Protein AF-A0A8H5J0F3-F1 (afdb_monomer_lite)

Organism: NCBI:txid751941

Secondary structure (DSSP, 8-state):
---------------PPP-----SEEEETTEEEE-HHHHHHHHHHHHT--SS-HHHHHHHHHHHHHHHHHHT--HHHHHTSHHHHT-HHHHHHHHHHHHTTT---TT--HHHHHHHHHHTSPP-S-HHHHHH-HHHHHHHHHHHHHHHHS-S-HHHHHHHHHHHHHHHHTT-HHHHHHHHHHHHHHHHHHT---HHHHHHHHHHHHHHHH--

Sequence (212 aa):
MGSTTSFERLKDDDSEPPTSTKPLSQFSPCGWDLTKHGQSQLMKAMLAYDTDDSIATARLVDGVGAVFRDRGCTLLELLEDPVFETFFLVEHLRTTACLHRSQFDKFSWPILHLAVLLVATPSCDHRACSQTKRLYVAVKALSALMRLHLPNHAEIVQTQGLIALYECGHGMLEHAHVTLNSAFTMAARLDVDLSNILASLEWRLSLMLLDM

Structure (mmCIF, N/CA/C/O backbone):
data_AF-A0A8H5J0F3-F1
#
_entry.id   AF-A0A8H5J0F3-F1
#
loop_
_atom_site.group_PDB
_atom_site.id
_atom_site.type_symbol
_atom_site.label_atom_id
_atom_site.label_alt_id
_atom_site.label_comp_id
_atom_site.label_asym_id
_atom_site.label_entity_id
_atom_site.label_seq_id
_atom_site.pdbx_PDB_ins_code
_atom_site.Cartn_x
_atom_site.Cartn_y
_atom_site.Cartn_z
_atom_site.occupancy
_atom_site.B_iso_or_equiv
_atom_site.auth_seq_id
_atom_site.auth_comp_id
_atom_site.auth_asym_id
_atom_site.auth_atom_id
_atom_site.pdbx_PDB_model_num
ATOM 1 N N . MET A 1 1 ? 32.925 11.855 73.547 1.00 40.72 1 MET A N 1
ATOM 2 C CA . MET A 1 1 ? 31.734 10.980 73.613 1.00 40.72 1 MET A CA 1
ATOM 3 C C . MET A 1 1 ? 30.534 11.845 73.278 1.00 40.72 1 MET A C 1
ATOM 5 O O . MET A 1 1 ? 30.250 12.734 74.055 1.00 40.72 1 MET A O 1
ATOM 9 N N . GLY A 1 2 ? 29.828 11.784 72.163 1.00 41.91 2 GLY A N 1
ATOM 10 C CA . GLY A 1 2 ? 29.900 11.084 70.886 1.00 41.91 2 GLY A CA 1
ATOM 11 C C . GLY A 1 2 ? 28.668 11.629 70.152 1.00 41.91 2 GLY A C 1
ATOM 12 O O . GLY A 1 2 ? 27.556 11.426 70.629 1.00 41.91 2 GLY A O 1
ATOM 13 N N . SER A 1 3 ? 28.876 12.449 69.119 1.00 44.75 3 SER A N 1
ATOM 14 C CA . SER A 1 3 ? 27.815 13.189 68.423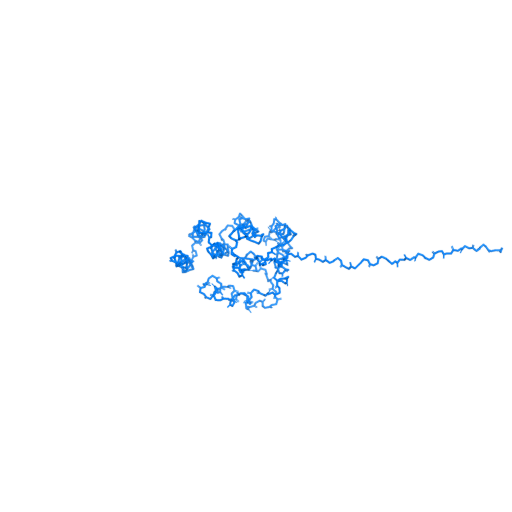 1.00 44.75 3 SER A CA 1
ATOM 15 C C . SER A 1 3 ? 26.852 12.247 67.703 1.00 44.75 3 SER A C 1
ATOM 17 O O . SER A 1 3 ? 27.277 11.370 66.957 1.00 44.75 3 SER A O 1
ATOM 19 N N . THR A 1 4 ? 25.555 12.454 67.916 1.00 41.56 4 THR A N 1
ATOM 20 C CA . THR A 1 4 ? 24.442 11.783 67.239 1.00 41.56 4 THR A CA 1
ATOM 21 C C . THR A 1 4 ? 24.134 12.539 65.946 1.00 41.56 4 THR A C 1
ATOM 23 O O . THR A 1 4 ? 23.574 13.630 65.980 1.00 41.56 4 THR A O 1
ATOM 26 N N . THR A 1 5 ? 24.524 11.983 64.801 1.00 47.66 5 THR A N 1
ATOM 27 C CA . THR A 1 5 ? 24.081 12.440 63.479 1.00 47.66 5 THR A CA 1
ATOM 28 C C . THR A 1 5 ? 22.925 11.566 63.006 1.00 47.66 5 THR A C 1
ATOM 30 O O . THR A 1 5 ? 23.077 10.368 62.772 1.00 47.66 5 THR A O 1
ATOM 33 N N . SER A 1 6 ? 21.752 12.186 62.890 1.00 39.72 6 SER A N 1
ATOM 34 C CA . SER A 1 6 ? 20.562 11.630 62.252 1.00 39.72 6 SER A CA 1
ATOM 35 C C . SER A 1 6 ? 20.842 11.371 60.771 1.00 39.72 6 SER A C 1
ATOM 37 O O . SER A 1 6 ? 21.133 12.298 60.022 1.00 39.72 6 SER A O 1
ATOM 39 N N . PHE A 1 7 ? 20.757 10.109 60.355 1.00 41.97 7 PHE A N 1
ATOM 40 C CA . PHE A 1 7 ? 20.745 9.715 58.949 1.00 41.97 7 PHE A CA 1
ATOM 41 C C . PHE A 1 7 ? 19.287 9.707 58.474 1.00 41.97 7 PHE A C 1
ATOM 43 O O . PHE A 1 7 ? 18.529 8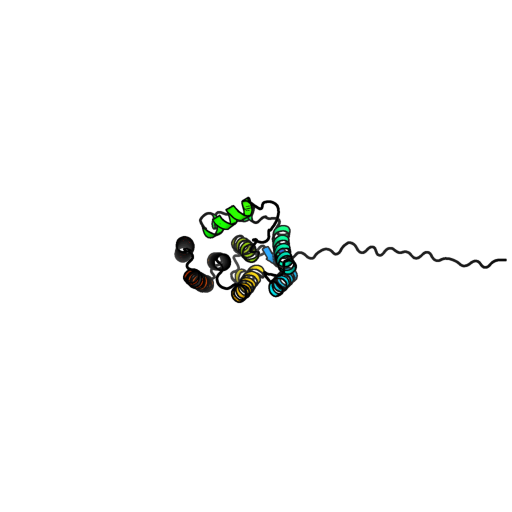.783 58.778 1.00 41.97 7 PHE A O 1
ATOM 50 N N . GLU A 1 8 ? 18.886 10.756 57.757 1.00 43.91 8 GLU A N 1
ATOM 51 C CA . GLU A 1 8 ? 17.669 10.748 56.950 1.00 43.91 8 GLU A CA 1
ATOM 52 C C . GLU A 1 8 ? 17.842 9.719 55.829 1.00 43.91 8 GLU A C 1
ATOM 54 O O . GLU A 1 8 ? 18.746 9.798 54.997 1.00 43.91 8 GLU A O 1
ATOM 59 N N . ARG A 1 9 ? 16.995 8.691 55.857 1.00 42.72 9 ARG A N 1
ATOM 60 C CA . ARG A 1 9 ? 16.947 7.639 54.848 1.00 42.72 9 ARG A CA 1
ATOM 61 C C . ARG A 1 9 ? 16.183 8.198 53.645 1.00 42.72 9 ARG A C 1
ATOM 63 O O . ARG A 1 9 ? 14.965 8.354 53.718 1.00 42.72 9 ARG A O 1
ATOM 70 N N . LEU A 1 10 ? 16.921 8.520 52.579 1.00 39.25 10 LEU A N 1
ATOM 71 C CA . LEU A 1 10 ? 16.394 8.809 51.244 1.00 39.25 10 LEU A CA 1
ATOM 72 C C . LEU A 1 10 ? 15.378 7.720 50.863 1.00 39.25 10 LEU A C 1
ATOM 74 O O . LEU A 1 10 ? 15.705 6.532 50.851 1.00 39.25 10 LEU A O 1
ATOM 78 N N . LYS A 1 11 ? 14.141 8.133 50.584 1.00 40.12 11 LYS A N 1
ATOM 79 C CA . LYS A 1 11 ? 13.194 7.339 49.804 1.00 40.12 11 LYS A CA 1
ATOM 80 C C . LYS A 1 11 ? 13.626 7.450 48.344 1.00 40.12 11 LYS A C 1
ATOM 82 O O . LYS A 1 11 ? 13.290 8.432 47.694 1.00 40.12 11 LYS A O 1
ATOM 87 N N . ASP A 1 12 ? 14.370 6.461 47.868 1.00 41.66 12 ASP A N 1
ATOM 88 C CA . ASP A 1 12 ? 14.408 6.137 46.445 1.00 41.66 12 ASP A CA 1
ATOM 89 C C . ASP A 1 12 ? 13.138 5.343 46.140 1.00 41.66 12 ASP A C 1
ATOM 91 O O . ASP A 1 12 ? 13.048 4.157 46.457 1.00 41.66 12 ASP A O 1
ATOM 95 N N . ASP A 1 13 ? 12.129 6.021 45.600 1.00 47.47 13 ASP A N 1
ATOM 96 C CA . ASP A 1 13 ? 10.950 5.370 45.030 1.00 47.47 13 ASP A CA 1
ATOM 97 C C . ASP A 1 13 ? 10.417 6.208 43.860 1.00 47.47 13 ASP A C 1
ATOM 99 O O . ASP A 1 13 ? 9.308 6.724 43.889 1.00 47.47 13 ASP A O 1
ATOM 103 N N . ASP A 1 14 ? 11.261 6.373 42.839 1.00 40.97 14 ASP A N 1
ATOM 104 C CA . ASP A 1 14 ? 10.853 6.769 41.487 1.00 40.97 14 ASP A CA 1
ATOM 105 C C . ASP A 1 14 ? 11.276 5.655 40.522 1.00 40.97 14 ASP A C 1
ATOM 107 O O . ASP A 1 14 ? 12.131 5.802 39.648 1.00 40.97 14 ASP A O 1
ATOM 111 N N . SER A 1 15 ? 10.675 4.480 40.713 1.00 44.41 15 SER A N 1
ATOM 112 C CA . SER A 1 15 ? 10.600 3.484 39.648 1.00 44.41 15 SER A CA 1
ATOM 113 C C . SER A 1 15 ? 9.504 3.932 38.681 1.00 44.41 15 SER A C 1
ATOM 115 O O . SER A 1 15 ? 8.356 3.498 38.790 1.00 44.41 15 SER A O 1
ATOM 117 N N . GLU A 1 16 ? 9.835 4.838 37.755 1.00 39.97 16 GLU A N 1
ATOM 118 C CA . GLU A 1 16 ? 8.973 5.096 36.600 1.00 39.97 16 GLU A CA 1
ATOM 119 C C . GLU A 1 16 ? 8.676 3.753 35.903 1.00 39.97 16 GLU A C 1
ATOM 121 O O . GLU A 1 16 ? 9.603 2.987 35.611 1.00 39.97 16 GLU A O 1
ATOM 126 N N . PRO A 1 17 ? 7.399 3.419 35.639 1.00 40.16 17 PRO A N 1
ATOM 127 C CA . PRO A 1 17 ? 7.069 2.214 34.897 1.00 40.16 17 PRO A CA 1
ATOM 128 C C . PRO A 1 17 ? 7.677 2.304 33.489 1.00 40.16 17 PRO A C 1
ATOM 130 O O . PRO A 1 17 ? 7.753 3.400 32.923 1.00 40.16 17 PRO A O 1
ATOM 133 N N . PRO A 1 18 ? 8.092 1.172 32.890 1.00 44.12 18 PRO A N 1
ATOM 134 C CA . PRO A 1 18 ? 8.715 1.171 31.575 1.00 44.12 18 PRO A CA 1
ATOM 135 C C . PRO A 1 18 ? 7.793 1.874 30.581 1.00 44.12 18 PRO A C 1
ATOM 137 O O . PRO A 1 18 ? 6.611 1.544 30.465 1.00 44.12 18 PRO A O 1
ATOM 140 N N . THR A 1 19 ? 8.350 2.879 29.905 1.00 43.59 19 THR A N 1
ATOM 141 C CA . THR A 1 19 ? 7.702 3.741 28.915 1.00 43.59 19 THR A CA 1
ATOM 142 C C . THR A 1 19 ? 6.669 2.980 28.090 1.00 43.59 19 THR A C 1
ATOM 144 O O . THR A 1 19 ? 7.030 2.172 27.231 1.00 43.59 19 THR A O 1
ATOM 147 N N . SER A 1 20 ? 5.385 3.25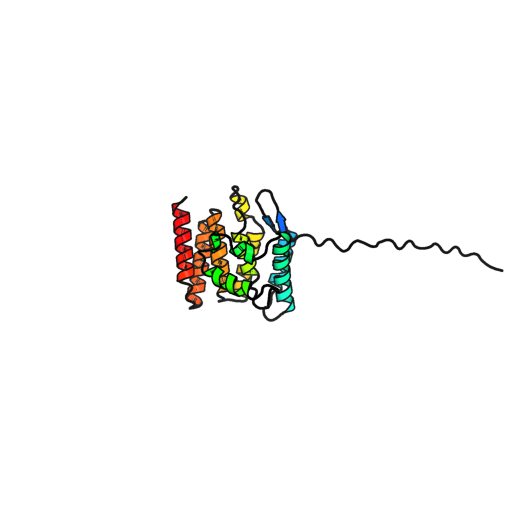9 28.340 1.00 50.69 20 SER A N 1
ATOM 148 C CA . SER A 1 20 ? 4.279 2.808 27.498 1.00 50.69 20 SER A CA 1
ATOM 149 C C . SER A 1 20 ? 4.577 3.238 26.064 1.00 50.69 20 SER A C 1
ATOM 151 O O . SER A 1 20 ? 4.574 4.428 25.733 1.00 50.69 20 SER A O 1
ATOM 153 N N . THR A 1 21 ? 4.944 2.274 25.225 1.00 76.50 21 THR A N 1
ATOM 154 C CA . THR A 1 21 ? 5.276 2.529 23.829 1.00 76.50 21 THR A CA 1
ATOM 155 C C . THR A 1 21 ? 3.986 2.975 23.156 1.00 76.50 21 THR A C 1
ATOM 157 O O . THR A 1 21 ? 3.017 2.221 23.102 1.00 76.50 21 THR A O 1
ATOM 160 N N . LYS A 1 22 ? 3.922 4.242 22.729 1.00 85.31 22 LYS A N 1
ATOM 161 C CA . LYS A 1 22 ? 2.709 4.795 22.116 1.00 85.31 22 LYS A CA 1
ATOM 162 C C . LYS A 1 22 ? 2.351 3.966 20.877 1.00 85.31 22 LYS A C 1
ATOM 164 O O . LYS A 1 22 ? 3.240 3.762 20.049 1.00 85.31 22 LYS A O 1
ATOM 169 N N . PRO A 1 23 ? 1.084 3.552 20.711 1.00 88.06 23 PRO A N 1
ATOM 170 C CA . PRO A 1 23 ? 0.695 2.727 19.579 1.00 88.06 23 PRO A CA 1
ATOM 171 C C . PRO A 1 23 ? 0.911 3.486 18.263 1.00 88.06 23 PRO A C 1
ATOM 173 O O . PRO A 1 23 ? 0.686 4.704 18.154 1.00 88.06 23 PRO A O 1
ATOM 176 N N . LEU A 1 24 ? 1.382 2.765 17.249 1.00 88.81 24 LEU A N 1
ATOM 177 C CA . LEU A 1 24 ? 1.589 3.293 15.903 1.00 88.81 24 LEU A CA 1
ATOM 178 C C . LEU A 1 24 ? 0.270 3.373 15.138 1.00 88.81 24 LEU A C 1
ATOM 180 O O . LEU A 1 24 ? 0.133 4.197 14.229 1.00 88.81 24 LEU A O 1
ATOM 184 N N . SER A 1 25 ? -0.717 2.574 15.537 1.00 86.44 25 SER A N 1
ATOM 185 C CA . SER A 1 25 ? -2.050 2.602 14.952 1.00 86.44 25 SER A CA 1
ATOM 186 C C . SER A 1 25 ? -3.175 2.780 15.960 1.00 86.44 25 SER A C 1
ATOM 188 O O . SER A 1 25 ? -2.989 2.657 17.167 1.00 86.44 25 SER A O 1
ATOM 190 N N . GLN A 1 26 ? -4.344 3.153 15.453 1.00 88.25 26 GLN A N 1
ATOM 191 C CA . GLN A 1 26 ? -5.538 3.379 16.254 1.00 88.25 26 GLN A CA 1
ATOM 192 C C . GLN A 1 26 ? -6.792 3.038 15.453 1.00 88.25 26 GLN A C 1
ATOM 194 O O . GLN A 1 26 ? -6.844 3.206 14.233 1.00 88.25 26 GLN A O 1
ATOM 199 N N . PHE A 1 27 ? -7.839 2.623 16.157 1.00 84.38 27 PHE A N 1
ATOM 200 C CA . PHE A 1 27 ? -9.167 2.489 15.578 1.00 84.38 27 PHE A CA 1
ATOM 201 C C . PHE A 1 27 ? -9.949 3.794 15.753 1.00 84.38 27 PHE A C 1
ATOM 203 O O . PHE A 1 27 ? -9.973 4.378 16.836 1.00 84.38 27 PHE A O 1
ATOM 210 N N . SER A 1 28 ? -10.574 4.266 14.679 1.00 80.06 28 SER A N 1
ATOM 211 C CA . SER A 1 28 ? -11.417 5.462 14.661 1.00 80.06 28 SER A CA 1
ATOM 212 C C . SER A 1 28 ? -12.815 5.117 14.131 1.00 80.06 28 SER A C 1
ATOM 214 O O . SER A 1 28 ? -12.999 4.039 13.565 1.00 80.06 28 SER A O 1
ATOM 216 N N . PRO A 1 29 ? -13.805 6.024 14.232 1.00 77.19 29 PRO A N 1
ATOM 217 C CA . PRO A 1 29 ? -15.135 5.794 13.658 1.00 77.19 29 PRO A CA 1
ATOM 218 C C . PRO A 1 29 ? -15.125 5.511 12.147 1.00 77.19 29 PRO A C 1
ATOM 220 O O . PRO A 1 29 ? -16.050 4.901 11.632 1.00 77.19 29 PRO A O 1
ATOM 223 N N . CYS A 1 30 ? -14.077 5.935 11.431 1.00 78.44 30 CYS A N 1
ATOM 224 C CA . CYS A 1 30 ? -13.884 5.696 9.994 1.00 78.44 30 CYS A CA 1
ATOM 225 C C . CYS A 1 30 ? -12.984 4.477 9.707 1.00 78.44 30 CYS A C 1
ATOM 227 O O . CYS A 1 30 ? -12.366 4.374 8.639 1.00 78.44 30 CYS A O 1
ATOM 229 N N . GLY A 1 31 ? -12.879 3.581 10.689 1.00 81.25 31 GLY A N 1
ATOM 230 C CA . GLY A 1 31 ? -12.026 2.405 10.673 1.00 81.25 31 GLY A CA 1
ATOM 231 C C . GLY A 1 31 ? -10.626 2.671 11.219 1.00 81.25 31 GLY A C 1
ATOM 232 O O . GLY A 1 31 ? -10.336 3.688 11.858 1.00 81.25 31 GLY A O 1
ATOM 233 N N . TRP A 1 32 ? -9.754 1.705 10.971 1.00 86.19 32 TRP A N 1
ATOM 234 C CA . TRP A 1 32 ? -8.368 1.721 11.412 1.00 86.19 32 TRP A CA 1
ATOM 235 C C . TRP A 1 32 ? -7.530 2.734 10.614 1.00 86.19 32 TRP A C 1
ATOM 237 O O . TRP A 1 32 ? -7.722 2.894 9.405 1.00 86.19 32 TRP A O 1
ATOM 247 N N . ASP A 1 33 ? -6.598 3.409 11.290 1.00 89.88 33 ASP A N 1
ATOM 248 C CA . ASP A 1 33 ? -5.609 4.298 10.673 1.00 89.88 33 ASP A CA 1
ATOM 249 C C . ASP A 1 33 ? -4.328 4.391 11.527 1.00 89.88 33 ASP A C 1
ATOM 251 O O . ASP A 1 33 ? -4.287 3.981 12.691 1.00 89.88 33 ASP A O 1
ATOM 255 N N . LEU A 1 34 ? -3.270 4.983 10.973 1.00 90.75 34 LEU A N 1
ATOM 256 C CA . LEU A 1 34 ? -2.071 5.317 11.738 1.00 90.75 34 LEU A CA 1
ATOM 257 C C . LEU A 1 34 ? -2.339 6.468 12.717 1.00 90.75 34 LEU A C 1
ATOM 259 O O . LEU A 1 34 ? -3.068 7.423 12.425 1.00 90.75 34 LEU A O 1
ATOM 263 N N . THR A 1 35 ? -1.663 6.438 13.865 1.00 92.38 35 THR A N 1
ATOM 264 C CA . THR A 1 35 ? -1.549 7.625 14.718 1.00 92.38 35 THR A CA 1
ATOM 265 C C . THR A 1 35 ? -0.615 8.645 14.053 1.00 92.38 35 THR A C 1
ATOM 267 O O . THR A 1 35 ? 0.218 8.305 13.209 1.00 92.38 35 THR A O 1
ATOM 270 N N . LYS A 1 36 ? -0.691 9.926 14.450 1.00 90.69 36 LYS A N 1
ATOM 271 C CA . LYS A 1 36 ? 0.296 10.939 14.005 1.00 90.69 36 LYS A CA 1
ATOM 272 C C . LYS A 1 36 ? 1.731 10.505 14.332 1.00 90.69 36 LYS A C 1
ATOM 274 O O . LYS A 1 36 ? 2.659 10.763 13.571 1.00 90.69 36 LYS A O 1
ATOM 279 N N . HIS A 1 37 ? 1.893 9.844 15.476 1.00 90.50 37 HIS A N 1
ATOM 280 C CA . HIS A 1 37 ? 3.166 9.304 15.919 1.00 90.50 37 HIS A CA 1
ATOM 281 C C . HIS A 1 37 ? 3.627 8.146 15.031 1.00 90.50 37 HIS A C 1
ATOM 283 O O . HIS A 1 37 ? 4.753 8.191 14.545 1.00 90.50 37 HIS A O 1
ATOM 289 N N . GLY A 1 38 ? 2.748 7.178 14.755 1.00 90.94 38 GLY A N 1
ATOM 290 C CA . GLY A 1 38 ? 3.038 6.043 13.881 1.00 90.94 38 GLY A CA 1
ATOM 291 C C . GLY A 1 38 ? 3.412 6.463 12.468 1.00 90.94 38 GLY A C 1
ATOM 292 O O . GLY A 1 38 ? 4.440 6.032 11.954 1.00 90.94 38 GLY A O 1
ATOM 293 N N . GLN A 1 39 ? 2.660 7.399 11.881 1.00 91.31 39 GLN A N 1
ATOM 294 C CA . GLN A 1 39 ? 3.011 7.987 10.588 1.00 91.31 39 GLN A CA 1
ATOM 295 C C . GLN A 1 39 ? 4.412 8.614 10.621 1.00 91.31 39 GLN A C 1
ATOM 297 O O . GLN A 1 39 ? 5.232 8.338 9.751 1.00 91.31 39 GLN A O 1
ATOM 302 N N . SER A 1 40 ? 4.716 9.433 11.634 1.00 90.94 40 SER A N 1
ATOM 303 C CA . SER A 1 40 ? 6.034 10.068 11.754 1.00 90.94 40 SER A CA 1
ATOM 304 C C . SER A 1 40 ? 7.162 9.047 11.924 1.00 90.94 40 SER A C 1
ATOM 306 O O . SER A 1 40 ? 8.210 9.205 11.300 1.00 90.94 40 SER A O 1
ATOM 308 N N . GLN A 1 41 ? 6.960 8.005 12.735 1.00 90.75 41 GLN A N 1
ATOM 309 C CA . GLN A 1 41 ? 7.957 6.954 12.933 1.00 90.75 41 GLN A CA 1
ATOM 310 C C . GLN A 1 41 ? 8.235 6.177 11.644 1.00 90.75 41 GLN A C 1
ATOM 312 O O . GLN A 1 41 ? 9.400 6.026 11.282 1.00 90.75 41 GLN A O 1
ATOM 317 N N . LEU A 1 42 ? 7.195 5.750 10.921 1.00 89.56 42 LEU A N 1
ATOM 318 C CA . LEU A 1 42 ? 7.356 5.028 9.654 1.00 89.56 42 LEU A CA 1
ATOM 319 C C . LEU A 1 42 ? 8.072 5.879 8.604 1.00 89.56 42 LEU A C 1
ATOM 321 O O . LEU A 1 42 ? 8.992 5.401 7.945 1.00 89.56 42 LEU A O 1
ATOM 325 N N . MET A 1 43 ? 7.704 7.159 8.487 1.00 88.94 43 MET A N 1
ATOM 326 C CA . MET A 1 43 ? 8.379 8.074 7.563 1.00 88.94 43 MET A CA 1
ATOM 327 C C . MET A 1 43 ? 9.858 8.256 7.923 1.00 88.94 43 MET A C 1
ATOM 329 O O . MET A 1 43 ? 10.700 8.257 7.032 1.00 88.94 43 MET A O 1
ATOM 333 N N . LYS A 1 44 ? 10.197 8.366 9.215 1.00 89.88 44 LYS A N 1
ATOM 334 C CA . LYS A 1 44 ? 11.597 8.444 9.666 1.00 89.88 44 LYS A CA 1
ATOM 335 C C . LYS A 1 44 ? 12.371 7.162 9.372 1.00 89.88 44 LYS A C 1
ATOM 337 O O . LYS A 1 44 ? 13.495 7.248 8.893 1.00 89.88 44 LYS A O 1
ATOM 342 N N . ALA A 1 45 ? 11.776 6.000 9.646 1.00 87.31 45 ALA A N 1
ATOM 343 C CA . ALA A 1 45 ? 12.400 4.710 9.370 1.00 87.31 45 ALA A CA 1
ATOM 344 C C . ALA A 1 45 ? 12.683 4.537 7.872 1.00 87.31 45 ALA A C 1
ATOM 346 O O . ALA A 1 45 ? 13.753 4.068 7.511 1.00 87.31 45 ALA A O 1
ATOM 347 N N . MET A 1 46 ? 11.771 4.993 7.007 1.00 83.81 46 MET A N 1
ATOM 348 C CA . MET A 1 46 ? 11.971 4.940 5.560 1.00 83.81 46 MET A CA 1
ATOM 349 C C . MET A 1 46 ? 12.979 5.960 5.039 1.00 83.81 46 MET A C 1
ATOM 351 O O . MET A 1 46 ? 13.744 5.648 4.142 1.00 83.81 46 MET A O 1
ATOM 355 N N . LEU A 1 47 ? 13.012 7.182 5.571 1.00 85.38 47 LEU A N 1
ATOM 356 C CA . LEU A 1 47 ? 14.036 8.153 5.164 1.00 85.38 47 LEU A CA 1
ATOM 357 C C . LEU A 1 47 ? 15.449 7.693 5.536 1.00 85.38 47 LEU A C 1
ATOM 359 O O . LEU A 1 47 ? 16.409 8.088 4.887 1.00 85.38 47 LEU A O 1
ATOM 363 N N . ALA A 1 48 ? 15.562 6.883 6.587 1.00 85.88 48 ALA A N 1
ATOM 364 C CA . ALA A 1 48 ? 16.803 6.228 6.963 1.00 85.88 48 ALA A CA 1
ATOM 365 C C . ALA A 1 48 ? 17.027 4.901 6.223 1.00 85.88 48 ALA A C 1
ATOM 367 O O . ALA A 1 48 ? 18.073 4.302 6.432 1.00 85.88 48 ALA A O 1
ATOM 368 N N . TYR A 1 49 ? 16.060 4.424 5.428 1.00 82.31 49 TYR A N 1
ATOM 369 C CA . TYR A 1 49 ? 16.125 3.120 4.781 1.00 82.31 49 TYR A CA 1
ATOM 370 C C . TYR A 1 49 ? 17.228 3.101 3.735 1.00 82.31 49 TYR A C 1
ATOM 372 O O . TYR A 1 49 ? 17.238 3.890 2.791 1.00 82.31 49 TYR A O 1
ATOM 380 N N . ASP A 1 50 ? 18.117 2.141 3.910 1.00 79.12 50 ASP A N 1
ATOM 381 C CA . ASP A 1 50 ? 19.190 1.823 2.996 1.00 79.12 50 ASP A CA 1
ATOM 382 C C . ASP A 1 50 ? 19.244 0.296 2.909 1.00 79.12 50 ASP A C 1
ATOM 384 O O . ASP A 1 50 ? 19.252 -0.394 3.935 1.00 79.12 50 ASP A O 1
ATOM 388 N N . THR A 1 51 ? 19.217 -0.231 1.685 1.00 72.69 51 THR A N 1
ATOM 389 C CA . THR A 1 51 ? 19.259 -1.676 1.435 1.00 72.69 51 THR A CA 1
ATOM 390 C C . THR A 1 51 ? 20.565 -2.308 1.890 1.00 72.69 51 THR A C 1
ATOM 392 O O . THR A 1 51 ? 20.581 -3.497 2.217 1.00 72.69 51 THR A O 1
ATOM 395 N N . ASP A 1 52 ? 21.638 -1.520 1.954 1.00 79.06 52 ASP A N 1
ATOM 396 C CA . ASP A 1 52 ? 22.950 -1.982 2.397 1.00 79.06 52 ASP A CA 1
ATOM 397 C C . ASP A 1 52 ? 23.117 -1.867 3.926 1.00 79.06 52 ASP A C 1
ATOM 399 O O . ASP A 1 52 ? 23.965 -2.546 4.515 1.00 79.06 52 ASP A O 1
ATOM 403 N N . ASP A 1 53 ? 22.259 -1.090 4.603 1.00 83.94 53 ASP A N 1
ATOM 404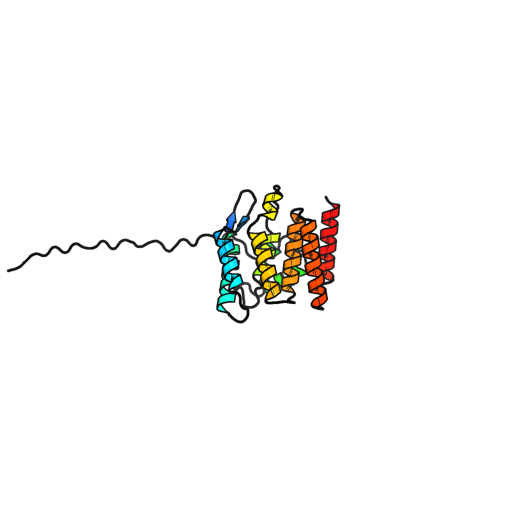 C CA . ASP A 1 53 ? 22.224 -0.979 6.063 1.00 83.94 53 ASP A CA 1
ATOM 405 C C . ASP A 1 53 ? 21.166 -1.911 6.679 1.00 83.94 53 ASP A C 1
ATOM 407 O O . ASP A 1 53 ? 19.961 -1.636 6.749 1.00 83.94 53 ASP A O 1
ATOM 411 N N . SER A 1 54 ? 21.654 -3.027 7.223 1.00 83.38 54 SER A N 1
ATOM 412 C CA . SER A 1 54 ? 20.827 -4.003 7.941 1.00 83.38 54 SER A CA 1
ATOM 413 C C . SER A 1 54 ? 20.044 -3.416 9.126 1.00 83.38 54 SER A C 1
ATOM 415 O O . SER A 1 54 ? 18.933 -3.872 9.397 1.00 83.38 54 SER A O 1
ATOM 417 N N . ILE A 1 55 ? 20.575 -2.399 9.815 1.00 86.00 55 ILE A N 1
ATOM 418 C CA . ILE A 1 55 ? 19.922 -1.774 10.972 1.00 86.00 55 ILE A CA 1
ATOM 419 C C . ILE A 1 55 ? 18.771 -0.890 10.496 1.00 86.00 55 ILE A C 1
ATOM 421 O O . ILE A 1 55 ? 17.678 -0.931 11.067 1.00 86.00 55 ILE A O 1
ATOM 425 N N . ALA A 1 56 ? 18.998 -0.095 9.451 1.00 83.31 56 ALA A N 1
ATOM 426 C CA . ALA A 1 56 ? 17.957 0.724 8.843 1.00 83.31 56 ALA A CA 1
ATOM 427 C C . ALA A 1 56 ? 16.804 -0.129 8.299 1.00 83.31 56 ALA A C 1
ATOM 429 O O . ALA A 1 56 ? 15.633 0.156 8.571 1.00 83.31 56 ALA A O 1
ATOM 430 N N . THR A 1 57 ? 17.142 -1.217 7.604 1.00 82.25 57 THR A N 1
ATOM 431 C CA . THR A 1 57 ? 16.166 -2.185 7.097 1.00 82.25 57 THR A CA 1
ATOM 432 C C . THR A 1 57 ? 15.360 -2.813 8.237 1.00 82.25 57 THR A C 1
ATOM 434 O O . THR A 1 57 ? 14.128 -2.779 8.202 1.00 82.25 57 THR A O 1
ATOM 437 N N . ALA A 1 58 ? 16.027 -3.301 9.291 1.00 84.94 58 ALA A N 1
ATOM 438 C CA . ALA A 1 58 ? 15.362 -3.892 10.454 1.00 84.94 58 ALA A CA 1
ATOM 439 C C . ALA A 1 58 ? 14.399 -2.912 11.140 1.00 84.94 58 ALA A C 1
ATOM 441 O O . ALA A 1 58 ? 13.281 -3.284 11.478 1.00 84.94 58 ALA A O 1
ATOM 442 N N . ARG A 1 59 ? 14.767 -1.630 11.269 1.00 87.19 59 ARG A N 1
ATOM 443 C CA . ARG A 1 59 ? 13.890 -0.608 11.870 1.00 87.19 59 ARG A CA 1
ATOM 444 C C . ARG A 1 59 ? 12.591 -0.404 11.098 1.00 87.19 59 ARG A C 1
ATOM 446 O O . ARG A 1 59 ? 11.538 -0.234 11.714 1.00 87.19 59 ARG A O 1
ATOM 453 N N . LEU A 1 60 ? 12.652 -0.384 9.766 1.00 86.81 60 LEU A N 1
ATOM 454 C CA . LEU A 1 60 ? 11.448 -0.258 8.946 1.00 86.81 60 LEU A CA 1
ATOM 455 C C . LEU A 1 60 ? 10.574 -1.509 9.074 1.00 86.81 60 LEU A C 1
ATOM 457 O O . LEU A 1 60 ? 9.363 -1.392 9.266 1.00 86.81 60 LEU A O 1
ATOM 461 N N . VAL A 1 61 ? 11.194 -2.688 9.013 1.00 87.56 61 VAL A N 1
ATOM 462 C CA . VAL A 1 61 ? 10.529 -3.981 9.201 1.00 87.56 61 VAL A CA 1
ATOM 463 C C . VAL A 1 61 ? 9.829 -4.054 10.559 1.00 87.56 61 VAL A C 1
ATOM 465 O O . VAL A 1 61 ? 8.637 -4.352 10.612 1.00 87.56 61 VAL A O 1
ATOM 468 N N . ASP A 1 62 ? 10.523 -3.705 11.640 1.00 88.06 62 ASP A N 1
ATOM 469 C CA . ASP A 1 62 ? 9.984 -3.696 13.001 1.00 88.06 62 ASP A CA 1
ATOM 470 C C . ASP A 1 62 ? 8.839 -2.697 13.155 1.00 88.06 62 ASP A C 1
ATOM 472 O O . ASP A 1 62 ? 7.836 -3.001 13.806 1.00 88.06 62 ASP A O 1
ATOM 476 N N . GLY A 1 63 ? 8.963 -1.521 12.531 1.00 89.44 63 GLY A N 1
ATOM 477 C CA . GLY A 1 63 ? 7.915 -0.506 12.498 1.00 89.44 63 GLY A CA 1
ATOM 478 C C . GLY A 1 63 ? 6.649 -1.016 11.812 1.00 89.44 63 GLY A C 1
ATOM 479 O O . GLY A 1 63 ? 5.558 -0.892 12.364 1.00 89.44 63 GLY A O 1
ATOM 480 N N . VAL A 1 64 ? 6.779 -1.654 10.646 1.00 89.75 64 VAL A N 1
ATOM 481 C CA . VAL A 1 64 ? 5.642 -2.289 9.961 1.00 89.75 64 VAL A CA 1
ATOM 482 C C . VAL A 1 64 ? 5.089 -3.451 10.785 1.00 89.75 64 VAL A C 1
ATOM 484 O O . VAL A 1 64 ? 3.880 -3.538 10.978 1.00 89.75 64 VAL A O 1
ATOM 487 N N . GLY A 1 65 ? 5.943 -4.299 11.356 1.00 87.88 65 GLY A N 1
ATOM 488 C CA . GLY A 1 65 ? 5.521 -5.386 12.239 1.00 87.88 65 GLY A CA 1
ATOM 489 C C . GLY A 1 65 ? 4.739 -4.888 13.460 1.00 87.88 65 GLY A C 1
ATOM 490 O O . GLY A 1 65 ? 3.737 -5.491 13.839 1.00 87.88 65 GLY A O 1
ATOM 491 N N . ALA A 1 66 ? 5.139 -3.757 14.047 1.00 89.06 66 ALA A N 1
ATOM 492 C CA . ALA A 1 66 ? 4.413 -3.114 15.140 1.00 89.06 66 ALA A CA 1
ATOM 493 C C . ALA A 1 66 ? 3.022 -2.631 14.706 1.00 89.06 66 ALA A C 1
ATOM 495 O O . ALA A 1 66 ? 2.061 -2.826 15.442 1.00 89.06 66 ALA A O 1
ATOM 496 N N . VAL A 1 67 ? 2.884 -2.093 13.492 1.00 90.31 67 VAL A N 1
ATOM 497 C CA . VAL A 1 67 ? 1.581 -1.699 12.933 1.00 90.31 67 VAL A CA 1
ATOM 498 C C . VAL A 1 67 ? 0.623 -2.894 12.825 1.00 90.31 67 VAL A C 1
ATOM 500 O O . VAL A 1 67 ? -0.545 -2.777 13.193 1.00 90.31 67 VAL A O 1
ATOM 503 N N . PHE A 1 68 ? 1.109 -4.046 12.356 1.00 89.38 68 PHE A N 1
ATOM 504 C CA . PHE A 1 68 ? 0.317 -5.281 12.287 1.00 89.38 68 PHE A CA 1
ATOM 505 C C . PHE A 1 68 ? -0.060 -5.803 13.681 1.00 89.38 68 PHE A C 1
ATOM 507 O O . PHE A 1 68 ? -1.219 -6.146 13.916 1.00 89.38 68 PHE A O 1
ATOM 514 N N . ARG A 1 69 ? 0.889 -5.791 14.631 1.00 89.31 69 ARG A N 1
ATOM 515 C CA . ARG A 1 69 ? 0.627 -6.170 16.031 1.00 89.31 69 ARG A CA 1
ATOM 516 C C . ARG A 1 69 ? -0.428 -5.283 16.683 1.00 89.31 69 ARG A C 1
ATOM 518 O O . ARG A 1 69 ? -1.332 -5.815 17.315 1.00 89.31 69 ARG A O 1
ATOM 525 N N . ASP A 1 70 ? -0.355 -3.967 16.489 1.00 89.31 70 ASP A N 1
ATOM 526 C CA . ASP A 1 70 ? -1.342 -3.029 17.033 1.00 89.31 70 ASP A CA 1
ATOM 527 C C . ASP A 1 70 ? -2.747 -3.265 16.451 1.00 89.31 70 ASP A C 1
ATOM 529 O O . ASP A 1 70 ? -3.747 -3.041 17.131 1.00 89.31 70 ASP A O 1
ATOM 533 N N . ARG A 1 71 ? -2.841 -3.725 15.194 1.00 85.25 71 ARG A N 1
ATOM 534 C CA . ARG A 1 71 ? -4.115 -4.119 14.568 1.00 85.25 71 ARG A CA 1
ATOM 535 C C . ARG A 1 71 ? -4.604 -5.497 15.033 1.00 85.25 71 ARG A C 1
ATOM 537 O O . ARG A 1 71 ? -5.785 -5.791 14.879 1.00 85.25 71 ARG A O 1
ATOM 544 N N . GLY A 1 72 ? -3.725 -6.326 15.596 1.00 87.94 72 GLY A N 1
ATOM 545 C CA . GLY A 1 72 ? -4.048 -7.691 16.006 1.00 87.94 72 GLY A CA 1
ATOM 546 C C . GLY A 1 72 ? -4.261 -8.642 14.828 1.00 87.94 72 GLY A C 1
ATOM 547 O O . GLY A 1 72 ? -5.087 -9.541 14.931 1.00 87.94 72 GLY A O 1
ATOM 548 N N . CYS A 1 73 ? -3.556 -8.432 13.712 1.00 86.88 73 CYS A N 1
ATOM 549 C CA . CYS A 1 73 ? -3.625 -9.308 12.541 1.00 86.88 73 CYS A CA 1
ATOM 550 C C . CYS A 1 73 ? -2.234 -9.625 11.984 1.00 86.88 73 CYS A C 1
ATOM 552 O O . CYS A 1 73 ? -1.278 -8.865 12.158 1.00 86.88 73 CYS A O 1
ATOM 554 N N . THR A 1 74 ? -2.136 -10.720 11.245 1.00 87.50 74 THR A N 1
ATOM 555 C CA . THR A 1 74 ? -0.950 -11.109 10.476 1.00 87.50 74 THR A CA 1
ATOM 556 C C . THR A 1 74 ? -1.135 -10.804 8.994 1.00 87.50 74 THR A C 1
ATOM 558 O O . THR A 1 74 ? -2.251 -10.617 8.519 1.00 87.50 74 THR A O 1
ATOM 561 N N . LEU A 1 75 ? -0.036 -10.767 8.235 1.00 85.12 75 LEU A N 1
ATOM 562 C CA . LEU A 1 75 ? -0.126 -10.637 6.781 1.00 85.12 75 LEU A CA 1
ATOM 563 C C . LEU A 1 75 ? -0.954 -11.778 6.178 1.00 85.12 75 LEU A C 1
ATOM 565 O O . LEU A 1 75 ? -1.841 -11.505 5.384 1.00 85.12 75 LEU A O 1
ATOM 569 N N . LEU A 1 76 ? -0.690 -13.024 6.589 1.00 84.00 76 LEU A N 1
ATOM 570 C CA . LEU A 1 76 ? -1.358 -14.216 6.059 1.00 84.00 76 LEU A CA 1
ATOM 571 C C . LEU A 1 76 ? -2.877 -14.153 6.228 1.00 84.00 76 LEU A C 1
ATOM 573 O O . LEU A 1 76 ? -3.580 -14.354 5.247 1.00 84.00 76 LEU A O 1
ATOM 577 N N . GLU A 1 77 ? -3.361 -13.787 7.417 1.00 87.12 77 GLU A N 1
ATOM 578 C CA . GLU A 1 77 ? -4.800 -13.619 7.679 1.00 87.12 77 GLU A CA 1
ATOM 579 C C . GLU A 1 77 ? -5.436 -12.571 6.758 1.00 87.12 77 GLU A C 1
ATOM 581 O O . GLU A 1 77 ? -6.565 -12.742 6.316 1.00 87.12 77 GLU A O 1
ATOM 586 N N . LEU A 1 78 ? -4.720 -11.491 6.423 1.00 86.50 78 LEU A N 1
ATOM 587 C CA . LEU A 1 78 ? -5.241 -10.510 5.469 1.00 86.50 78 LEU A CA 1
ATOM 588 C C . LEU A 1 78 ? -5.287 -11.068 4.044 1.00 86.50 78 LEU A C 1
ATOM 590 O O . LEU A 1 78 ? -6.205 -10.731 3.310 1.00 86.50 78 LEU A O 1
ATOM 594 N N . LEU A 1 79 ? -4.330 -11.913 3.643 1.00 85.62 79 LEU A N 1
ATOM 595 C CA . LEU A 1 79 ? -4.278 -12.491 2.289 1.00 85.62 79 LEU A CA 1
ATOM 596 C C . LEU A 1 79 ? -5.357 -13.555 2.024 1.00 85.62 79 LEU A C 1
ATOM 598 O O . LEU A 1 79 ? -5.504 -13.980 0.871 1.00 85.62 79 LEU A O 1
ATOM 602 N N . GLU A 1 80 ? -6.071 -13.982 3.067 1.00 85.69 80 GLU A N 1
ATOM 603 C CA . GLU A 1 80 ? -7.259 -14.841 2.986 1.00 85.69 80 GLU A CA 1
ATOM 604 C C . GLU A 1 80 ? -8.519 -14.063 2.573 1.00 85.69 80 GLU A C 1
ATOM 606 O O . GLU A 1 80 ? -9.525 -14.678 2.229 1.00 85.69 80 GLU A O 1
ATOM 611 N N . ASP A 1 81 ? -8.488 -12.723 2.565 1.00 83.50 81 ASP A N 1
ATOM 612 C CA . ASP A 1 81 ? -9.626 -11.930 2.100 1.00 83.50 81 ASP A CA 1
ATOM 613 C C . ASP A 1 81 ? -9.887 -12.183 0.593 1.00 83.50 81 ASP A C 1
ATOM 615 O O . ASP A 1 81 ? -8.943 -12.123 -0.212 1.00 83.50 81 ASP A O 1
ATOM 619 N N . PRO A 1 82 ? -11.151 -12.417 0.174 1.00 81.50 82 PRO A N 1
ATOM 620 C CA . PRO A 1 82 ? -11.525 -12.630 -1.229 1.00 81.50 82 PRO A CA 1
ATOM 621 C C . PRO A 1 82 ? -11.046 -11.533 -2.187 1.00 81.50 82 PRO A C 1
ATOM 623 O O . PRO A 1 82 ? -10.830 -11.775 -3.381 1.00 81.50 82 PRO A O 1
ATOM 626 N N . VAL A 1 83 ? -10.824 -10.313 -1.685 1.00 78.94 83 VAL A N 1
ATOM 627 C CA . VAL A 1 83 ? -10.242 -9.220 -2.467 1.00 78.94 83 VAL A CA 1
ATOM 628 C C . VAL A 1 83 ? -8.870 -9.599 -3.038 1.00 78.94 83 VAL A C 1
ATOM 630 O O . VAL A 1 83 ? -8.530 -9.158 -4.139 1.00 78.94 83 VAL A O 1
ATOM 633 N N . PHE A 1 84 ? -8.115 -10.466 -2.357 1.00 79.44 84 PHE A N 1
ATOM 634 C CA . PHE A 1 84 ? -6.791 -10.923 -2.771 1.00 79.44 84 PHE A CA 1
ATOM 635 C C . PHE A 1 84 ? -6.784 -12.286 -3.475 1.00 79.44 84 PHE A C 1
ATOM 637 O O . PHE A 1 84 ? -5.764 -12.650 -4.060 1.00 79.44 84 PHE A O 1
ATOM 644 N N . GLU A 1 85 ? -7.871 -13.063 -3.453 1.00 71.81 85 GLU A N 1
ATOM 645 C CA . GLU A 1 85 ? -7.931 -14.380 -4.117 1.00 71.81 85 GLU A CA 1
ATOM 646 C C . GLU A 1 85 ? -7.646 -14.290 -5.618 1.00 71.81 85 GLU A C 1
ATOM 648 O O . GLU A 1 85 ? -6.892 -15.094 -6.158 1.00 71.81 85 GLU A O 1
ATOM 653 N N . THR A 1 86 ? -8.170 -13.266 -6.293 1.00 63.00 86 THR A N 1
ATOM 654 C CA . THR A 1 86 ? -7.998 -13.115 -7.748 1.00 63.00 86 THR A CA 1
ATOM 655 C C . THR A 1 86 ? -6.789 -12.251 -8.132 1.00 63.00 86 THR A C 1
ATOM 657 O O . THR A 1 86 ? -6.639 -11.861 -9.295 1.00 63.00 86 THR A O 1
ATOM 660 N N . PHE A 1 87 ? -5.951 -11.883 -7.163 1.00 66.00 87 PHE A N 1
ATOM 661 C CA . PHE A 1 87 ? -4.779 -11.043 -7.378 1.00 66.00 87 PHE A CA 1
ATOM 662 C C . PHE A 1 87 ? -3.528 -11.922 -7.431 1.00 66.00 87 PHE A C 1
ATOM 664 O O . PHE A 1 87 ? -2.914 -12.210 -6.408 1.00 66.00 87 PHE A O 1
ATOM 671 N N . PHE A 1 88 ? -3.098 -12.303 -8.640 1.00 61.84 88 PHE A N 1
ATOM 672 C CA . PHE A 1 88 ? -1.849 -13.060 -8.851 1.00 61.84 88 PHE A CA 1
ATOM 673 C C . PHE A 1 88 ? -0.617 -12.379 -8.228 1.00 61.84 88 PHE A C 1
ATOM 675 O O . PHE A 1 88 ? 0.339 -13.043 -7.844 1.00 61.84 88 PHE A O 1
ATOM 682 N N . LEU A 1 89 ? -0.677 -11.056 -8.059 1.00 61.97 89 LEU A N 1
ATOM 683 C CA . LEU A 1 89 ? 0.281 -10.242 -7.305 1.00 61.97 89 LEU A CA 1
ATOM 684 C C . LEU A 1 89 ? 0.563 -10.756 -5.894 1.00 61.97 89 LEU A C 1
ATOM 686 O O . LEU A 1 89 ? 1.690 -10.685 -5.413 1.00 61.97 89 LEU A O 1
ATOM 690 N N . VAL A 1 90 ? -0.473 -11.260 -5.236 1.00 62.12 90 VAL A N 1
ATOM 691 C CA . VAL A 1 90 ? -0.429 -11.700 -3.847 1.00 62.12 90 VAL A CA 1
ATOM 692 C C . VAL A 1 90 ? 0.003 -13.160 -3.744 1.00 62.12 90 VAL A C 1
ATOM 694 O O . VAL A 1 90 ? 0.434 -13.595 -2.684 1.00 62.12 90 VAL A O 1
ATOM 697 N N . GLU A 1 91 ? -0.010 -13.917 -4.838 1.00 64.38 91 GLU A N 1
ATOM 698 C CA . GLU A 1 91 ? 0.409 -15.319 -4.819 1.00 64.38 91 GLU A CA 1
ATOM 699 C C . GLU A 1 91 ? 1.895 -15.463 -4.456 1.00 64.38 91 GLU A C 1
ATOM 701 O O . GLU A 1 91 ? 2.266 -16.329 -3.660 1.00 64.38 91 GLU A O 1
ATOM 706 N N . HIS A 1 92 ? 2.736 -14.539 -4.938 1.00 64.00 92 HIS A N 1
ATOM 707 C CA . HIS A 1 92 ? 4.138 -14.440 -4.521 1.00 64.00 92 HIS A CA 1
ATOM 708 C C . HIS A 1 92 ? 4.276 -14.083 -3.029 1.00 64.00 92 HIS A C 1
ATOM 710 O O . HIS A 1 92 ? 5.138 -14.613 -2.325 1.00 64.00 92 HIS A O 1
ATOM 716 N N . LEU A 1 93 ? 3.388 -13.226 -2.513 1.00 63.69 93 LEU A N 1
ATOM 717 C CA . LEU A 1 93 ? 3.325 -12.900 -1.086 1.00 63.69 93 LEU A CA 1
ATOM 718 C C . LEU A 1 93 ? 2.873 -14.095 -0.242 1.00 63.69 93 LEU A C 1
ATOM 720 O O . LEU A 1 93 ? 3.429 -14.316 0.827 1.00 63.69 93 LEU A O 1
ATOM 724 N N . ARG A 1 94 ? 1.916 -14.903 -0.713 1.00 65.12 94 ARG A N 1
ATOM 725 C CA . ARG A 1 94 ? 1.476 -16.125 -0.020 1.00 65.12 94 ARG A CA 1
ATOM 726 C C . ARG A 1 94 ? 2.601 -17.143 0.070 1.00 65.12 94 ARG A C 1
ATOM 728 O O . ARG A 1 94 ? 2.843 -17.688 1.144 1.00 65.12 94 ARG A O 1
ATOM 735 N N . THR A 1 95 ? 3.321 -17.368 -1.028 1.00 61.41 95 THR A N 1
ATOM 736 C CA . THR A 1 95 ? 4.451 -18.311 -1.047 1.00 61.41 95 THR A CA 1
ATOM 737 C C . THR A 1 95 ? 5.585 -17.849 -0.136 1.00 61.41 95 THR A C 1
ATOM 739 O O . THR A 1 95 ? 6.082 -18.639 0.667 1.00 61.41 95 THR A O 1
ATOM 742 N N . THR A 1 96 ? 5.962 -16.570 -0.187 1.00 58.62 96 THR A N 1
ATOM 743 C CA . THR A 1 96 ? 7.024 -16.022 0.677 1.00 58.62 96 THR A CA 1
ATOM 744 C C . THR A 1 96 ? 6.617 -15.978 2.153 1.00 58.62 96 THR A C 1
ATOM 746 O O . THR A 1 96 ? 7.391 -16.420 3.005 1.00 58.62 96 THR A O 1
ATOM 749 N N . ALA A 1 97 ? 5.391 -15.548 2.468 1.00 55.12 97 ALA A N 1
ATOM 750 C CA . ALA A 1 97 ? 4.876 -15.487 3.836 1.00 55.12 97 ALA A CA 1
ATOM 751 C C . ALA A 1 97 ? 4.663 -16.876 4.465 1.00 55.12 97 ALA A C 1
ATOM 753 O O . ALA A 1 97 ? 4.934 -17.057 5.652 1.00 55.12 97 ALA A O 1
ATOM 754 N N . CYS A 1 98 ? 4.228 -17.875 3.687 1.00 53.34 98 CYS A N 1
ATOM 755 C CA . CYS A 1 98 ? 4.047 -19.246 4.175 1.00 53.34 98 CYS A CA 1
ATOM 756 C C . CYS A 1 98 ? 5.384 -19.928 4.512 1.00 53.34 98 CYS A C 1
ATOM 758 O O . CYS A 1 98 ? 5.455 -20.715 5.457 1.00 53.34 98 CYS A O 1
ATOM 760 N N . LEU A 1 99 ? 6.451 -19.610 3.771 1.00 49.69 99 LEU A N 1
ATOM 761 C CA . LEU A 1 99 ? 7.796 -20.131 4.032 1.00 49.69 99 LEU A CA 1
ATOM 762 C C . LEU A 1 99 ? 8.447 -19.503 5.278 1.00 49.69 99 LEU A C 1
ATOM 764 O O . LEU A 1 99 ? 9.260 -20.151 5.930 1.00 49.69 99 LEU A O 1
ATOM 768 N N . HIS A 1 100 ? 8.062 -18.276 5.645 1.00 52.34 100 HIS A N 1
ATOM 769 C CA . HIS A 1 100 ? 8.752 -17.459 6.655 1.00 52.34 100 HIS A CA 1
ATOM 770 C C . HIS A 1 100 ? 7.901 -17.203 7.903 1.00 52.34 100 HIS A C 1
ATOM 772 O O . HIS A 1 100 ? 7.957 -16.131 8.504 1.00 52.34 100 HIS A O 1
ATOM 778 N N . ARG A 1 101 ? 7.134 -18.216 8.327 1.00 46.69 101 ARG A N 1
ATOM 779 C CA . ARG A 1 101 ? 6.171 -18.184 9.448 1.00 46.69 101 ARG A CA 1
ATOM 780 C C . ARG A 1 101 ? 6.728 -17.652 10.785 1.00 46.69 101 ARG A C 1
ATOM 782 O O . ARG A 1 101 ? 5.948 -17.445 11.709 1.00 46.69 101 ARG A O 1
ATOM 789 N N . SER A 1 102 ? 8.041 -17.445 10.913 1.00 39.97 102 SER A N 1
ATOM 790 C CA . SER A 1 102 ? 8.695 -16.998 12.143 1.00 39.97 102 SER A CA 1
ATOM 791 C C . SER A 1 102 ? 9.378 -15.628 12.109 1.00 39.97 102 SER A C 1
ATOM 793 O O . SER A 1 102 ? 9.539 -15.078 13.191 1.00 39.97 102 SER A O 1
ATOM 795 N N . GLN A 1 103 ? 9.767 -15.041 10.970 1.00 44.31 103 GLN A N 1
ATOM 796 C CA . GLN A 1 103 ? 10.526 -13.776 10.955 1.00 44.31 103 GLN A CA 1
ATOM 797 C C . GLN A 1 103 ? 10.306 -13.007 9.644 1.00 44.31 103 GLN A C 1
ATOM 799 O O . GLN A 1 103 ? 10.344 -13.584 8.561 1.00 44.31 103 GLN A O 1
ATOM 804 N N . PHE A 1 104 ? 10.088 -11.690 9.743 1.00 49.53 104 PHE A N 1
ATOM 805 C CA . PHE A 1 104 ? 10.207 -10.779 8.604 1.00 49.53 104 PHE A CA 1
ATOM 806 C C . PHE A 1 104 ? 11.680 -10.770 8.167 1.00 49.53 104 PHE A C 1
ATOM 808 O O . PHE A 1 104 ? 12.483 -9.992 8.675 1.00 49.53 104 PHE A O 1
ATOM 815 N N . ASP A 1 105 ? 12.052 -11.690 7.285 1.00 47.03 105 ASP A N 1
ATOM 816 C CA . ASP A 1 105 ? 13.433 -11.833 6.841 1.00 47.03 105 ASP A CA 1
ATOM 817 C C . ASP A 1 105 ? 13.869 -10.688 5.916 1.00 47.03 105 ASP A C 1
ATOM 819 O O . ASP A 1 105 ? 13.073 -9.847 5.491 1.00 47.03 105 ASP A O 1
ATOM 823 N N . LYS A 1 106 ? 15.160 -10.688 5.574 1.00 43.62 106 LYS A N 1
ATOM 824 C CA . LYS A 1 106 ? 15.886 -9.735 4.709 1.00 43.62 106 LYS A CA 1
ATOM 825 C C . LYS A 1 106 ? 15.254 -9.472 3.320 1.00 43.62 106 LYS A C 1
ATOM 827 O O . LYS A 1 106 ? 15.687 -8.561 2.626 1.00 43.62 106 LYS A O 1
ATOM 832 N N . PHE A 1 107 ? 14.240 -10.253 2.934 1.00 49.47 107 PHE A N 1
ATOM 833 C CA . PHE A 1 107 ? 13.443 -10.130 1.702 1.00 49.47 107 PHE A CA 1
ATOM 834 C C . PHE A 1 107 ? 12.025 -9.582 1.933 1.00 49.47 107 PHE A C 1
ATOM 836 O O . PHE A 1 107 ? 11.204 -9.550 1.018 1.00 49.47 107 PHE A O 1
ATOM 843 N N . SER A 1 108 ? 11.700 -9.172 3.159 1.00 64.06 108 SER A N 1
ATOM 844 C CA . SER A 1 108 ? 10.422 -8.541 3.460 1.00 64.06 108 SER A CA 1
ATOM 845 C C . SER A 1 108 ? 10.393 -7.155 2.827 1.00 64.06 108 SER A C 1
ATOM 847 O O . SER A 1 108 ? 11.187 -6.290 3.174 1.00 64.06 108 SER A O 1
ATOM 849 N N . TRP A 1 109 ? 9.475 -6.942 1.885 1.00 80.19 109 TRP A N 1
ATOM 850 C CA . TRP A 1 109 ? 9.196 -5.628 1.311 1.00 80.19 109 TRP A CA 1
ATOM 851 C C . TRP A 1 109 ? 8.167 -4.931 2.200 1.00 80.19 109 TRP A C 1
ATOM 853 O O . TRP A 1 109 ? 6.962 -5.133 2.020 1.00 80.19 109 TRP A O 1
ATOM 863 N N . PRO A 1 110 ? 8.578 -4.108 3.186 1.00 85.25 110 PRO A N 1
ATOM 864 C CA . PRO A 1 110 ? 7.668 -3.674 4.246 1.00 85.25 110 PRO A CA 1
ATOM 865 C C . PRO A 1 110 ? 6.575 -2.759 3.687 1.00 85.25 110 PRO A C 1
ATOM 867 O O . PRO A 1 110 ? 5.451 -2.735 4.186 1.00 85.25 110 PRO A O 1
ATOM 870 N N . ILE A 1 111 ? 6.879 -2.056 2.592 1.00 88.50 111 ILE A N 1
ATOM 871 C CA . ILE A 1 111 ? 5.912 -1.240 1.863 1.00 88.50 111 ILE A CA 1
ATOM 872 C C . ILE A 1 111 ? 4.782 -2.066 1.249 1.00 88.50 111 ILE A C 1
ATOM 874 O O . ILE A 1 111 ? 3.630 -1.637 1.266 1.00 88.50 111 ILE A O 1
ATOM 878 N N . LEU A 1 112 ? 5.096 -3.260 0.751 1.00 88.12 112 LEU A N 1
ATOM 879 C CA . LEU A 1 112 ? 4.131 -4.139 0.115 1.00 88.12 112 LEU A CA 1
ATOM 880 C C . LEU A 1 112 ? 3.164 -4.692 1.168 1.00 88.12 112 LEU A C 1
ATOM 882 O O . LEU A 1 112 ? 1.954 -4.710 0.953 1.00 88.12 112 LEU A O 1
ATOM 886 N N . HIS A 1 113 ? 3.673 -5.014 2.360 1.00 89.12 113 HIS A N 1
ATOM 887 C CA . HIS A 1 113 ? 2.844 -5.391 3.508 1.00 89.12 113 HIS A CA 1
ATOM 888 C C . HIS A 1 113 ? 1.916 -4.253 3.954 1.00 89.12 113 HIS A C 1
ATOM 890 O O . HIS A 1 113 ? 0.733 -4.483 4.204 1.00 89.12 113 HIS A O 1
ATOM 896 N N . LEU A 1 114 ? 2.411 -3.011 4.009 1.00 90.81 114 LEU A N 1
ATOM 897 C CA . LEU A 1 114 ? 1.560 -1.853 4.302 1.00 90.81 114 LEU A CA 1
ATOM 898 C C . LEU A 1 114 ? 0.495 -1.618 3.216 1.00 90.81 114 LEU A C 1
ATOM 900 O O . LEU A 1 114 ? -0.607 -1.178 3.537 1.00 90.81 114 LEU A O 1
ATOM 904 N N . ALA A 1 115 ? 0.790 -1.917 1.949 1.00 91.75 115 ALA A N 1
ATOM 905 C CA . ALA A 1 115 ? -0.182 -1.808 0.862 1.00 91.75 115 ALA A CA 1
ATOM 906 C C . ALA A 1 115 ? -1.276 -2.888 0.940 1.00 91.75 115 ALA A C 1
ATOM 908 O O . ALA A 1 115 ? -2.446 -2.584 0.716 1.00 91.75 115 ALA A O 1
ATOM 909 N N . VAL A 1 116 ? -0.935 -4.118 1.338 1.00 90.38 116 VAL A N 1
ATOM 910 C CA . VAL A 1 116 ? -1.932 -5.156 1.665 1.00 90.38 116 VAL A CA 1
ATOM 911 C C . VAL A 1 116 ? -2.822 -4.695 2.818 1.00 90.38 116 VAL A C 1
ATOM 913 O O . VAL A 1 116 ? -4.047 -4.737 2.720 1.00 90.38 116 VAL A O 1
ATOM 916 N N . LEU A 1 117 ? -2.211 -4.186 3.891 1.00 90.25 117 LEU A N 1
ATOM 917 C CA . LEU A 1 117 ? -2.927 -3.650 5.048 1.00 90.25 117 LEU A CA 1
ATOM 918 C C . LEU A 1 117 ? -3.909 -2.535 4.653 1.00 90.25 117 LEU A C 1
ATOM 920 O O . LEU A 1 117 ? -5.023 -2.470 5.181 1.00 90.25 117 LEU A O 1
ATOM 924 N N . LEU A 1 118 ? -3.487 -1.676 3.721 1.00 91.56 118 LEU A N 1
ATOM 925 C CA . LEU A 1 118 ? -4.282 -0.586 3.169 1.00 91.56 118 LEU A CA 1
ATOM 926 C C . LEU A 1 118 ? -5.512 -1.109 2.420 1.00 91.56 118 LEU A C 1
ATOM 928 O O . LEU A 1 118 ? -6.615 -0.656 2.710 1.00 91.56 118 LEU A O 1
ATOM 932 N N . VAL A 1 119 ? -5.343 -2.078 1.516 1.00 89.75 119 VAL A N 1
ATOM 933 C CA . VAL A 1 119 ? -6.462 -2.690 0.776 1.00 89.75 119 VAL A CA 1
ATOM 934 C C . VAL A 1 119 ? -7.430 -3.403 1.720 1.00 89.75 119 VAL A C 1
ATOM 936 O O . VAL A 1 119 ? -8.636 -3.249 1.579 1.00 89.75 119 VAL A O 1
ATOM 939 N N . ALA A 1 120 ? -6.915 -4.094 2.737 1.00 88.25 120 ALA A N 1
ATOM 940 C CA . ALA A 1 120 ? -7.733 -4.754 3.754 1.00 88.25 120 ALA A CA 1
ATOM 941 C C . ALA A 1 120 ? -8.384 -3.775 4.753 1.00 88.25 120 ALA A C 1
ATOM 943 O O . ALA A 1 120 ? -8.953 -4.196 5.763 1.00 88.25 120 ALA A O 1
ATOM 944 N N . THR A 1 121 ? -8.226 -2.460 4.577 1.00 83.62 121 THR A N 1
ATOM 945 C CA . THR A 1 121 ? -8.892 -1.476 5.432 1.00 83.62 121 THR A CA 1
ATOM 946 C C . THR A 1 121 ? -10.331 -1.291 4.943 1.00 83.62 121 THR A C 1
ATOM 948 O O . THR A 1 121 ? -10.513 -0.959 3.773 1.00 83.62 121 THR A O 1
ATOM 951 N N . PRO A 1 122 ? -11.347 -1.428 5.816 1.00 78.31 122 PRO A N 1
ATOM 952 C CA . PRO A 1 122 ? -12.740 -1.262 5.419 1.00 78.31 122 PRO A CA 1
ATOM 953 C C . PRO A 1 122 ? -13.005 0.103 4.782 1.00 78.31 122 PRO A C 1
ATOM 955 O O . PRO A 1 122 ? -12.462 1.130 5.229 1.00 78.31 122 PRO A O 1
ATOM 958 N N . SER A 1 123 ? -13.885 0.104 3.782 1.00 75.00 123 SER A N 1
ATOM 959 C CA . SER A 1 123 ? -14.418 1.322 3.188 1.00 75.00 123 SER A CA 1
ATOM 960 C C . SER A 1 123 ? -15.164 2.139 4.236 1.00 75.00 123 SER A C 1
ATOM 962 O O . SER A 1 123 ? -15.909 1.609 5.057 1.00 75.00 123 SER A O 1
ATOM 964 N N . CYS A 1 124 ? -14.941 3.449 4.218 1.00 79.06 124 CYS A N 1
ATOM 965 C CA . CYS A 1 124 ? -15.720 4.400 4.996 1.00 79.06 124 CYS A CA 1
ATOM 966 C C . CYS A 1 124 ? -16.661 5.141 4.046 1.00 79.06 124 CYS A C 1
ATOM 968 O O . CYS A 1 124 ? -16.205 5.633 3.012 1.00 79.06 124 CYS A O 1
ATOM 970 N N . ASP A 1 125 ? -17.930 5.290 4.430 1.00 74.50 125 ASP A N 1
ATOM 971 C CA . ASP A 1 125 ? -18.940 6.020 3.645 1.00 74.50 125 ASP A CA 1
ATOM 972 C C . ASP A 1 125 ? -18.559 7.496 3.428 1.00 74.50 125 ASP A C 1
ATOM 974 O O . ASP A 1 125 ? -18.971 8.152 2.470 1.00 74.50 125 ASP A O 1
ATOM 978 N N . HIS A 1 126 ? -17.703 8.038 4.296 1.00 79.56 126 HIS A N 1
ATOM 979 C CA . HIS A 1 126 ? -17.164 9.382 4.160 1.00 79.56 126 HIS A CA 1
ATOM 980 C C . HIS A 1 126 ? -15.965 9.399 3.199 1.00 79.56 126 HIS A C 1
ATOM 982 O O . HIS A 1 126 ? -14.817 9.219 3.609 1.00 79.56 126 HIS A O 1
ATOM 988 N N . ARG A 1 127 ? -16.206 9.715 1.919 1.00 70.00 127 ARG A N 1
ATOM 989 C CA . ARG A 1 127 ? -15.165 9.804 0.866 1.00 70.00 127 ARG A CA 1
ATOM 990 C C . ARG A 1 127 ? -13.955 10.672 1.254 1.00 70.00 127 ARG A C 1
ATOM 992 O O . ARG A 1 127 ? -12.818 10.338 0.926 1.00 70.00 127 ARG A O 1
ATOM 999 N N . ALA A 1 128 ? -14.181 11.757 2.001 1.00 74.25 128 ALA A N 1
ATOM 1000 C CA . ALA A 1 128 ? -13.122 12.640 2.503 1.00 74.25 128 ALA A CA 1
ATOM 1001 C C . ALA A 1 128 ? -12.175 11.950 3.505 1.00 74.25 128 ALA A C 1
ATOM 1003 O O . ALA A 1 128 ? -10.993 12.293 3.588 1.00 74.25 128 ALA A O 1
ATOM 1004 N N . CYS A 1 129 ? -12.661 10.954 4.250 1.00 78.44 129 CYS A N 1
ATOM 1005 C CA . CYS A 1 129 ? -11.841 10.191 5.184 1.00 78.44 129 CYS A CA 1
ATOM 1006 C C . CYS A 1 129 ? -10.843 9.307 4.434 1.00 78.44 129 CYS A C 1
ATOM 1008 O O . CYS A 1 129 ? -9.682 9.252 4.820 1.00 78.44 129 CYS A O 1
ATOM 1010 N N . SER A 1 130 ? -11.249 8.689 3.325 1.00 73.69 130 SER A N 1
ATOM 1011 C CA . SER A 1 130 ? -10.413 7.773 2.532 1.00 73.69 130 SER A CA 1
ATOM 1012 C C . SER A 1 130 ? -9.173 8.450 1.940 1.00 73.69 130 SER A C 1
ATOM 1014 O O . SER A 1 130 ? -8.092 7.861 1.939 1.00 73.69 130 SER A O 1
ATOM 1016 N N . GLN A 1 131 ? -9.311 9.706 1.500 1.00 75.31 131 GLN A N 1
ATOM 1017 C CA . GLN A 1 131 ? -8.211 10.521 0.961 1.00 75.31 131 GLN A CA 1
ATOM 1018 C C . GLN A 1 131 ? -7.252 11.032 2.042 1.00 75.31 131 GLN A C 1
ATOM 1020 O O . GLN A 1 131 ? -6.102 11.356 1.753 1.00 75.31 131 GLN A O 1
ATOM 1025 N N . THR A 1 132 ? -7.723 11.117 3.288 1.00 80.00 132 THR A N 1
ATOM 1026 C CA . THR A 1 132 ? -6.977 11.700 4.411 1.00 80.00 132 THR A CA 1
ATOM 1027 C C . THR A 1 132 ? -6.467 10.659 5.406 1.00 80.00 132 THR A C 1
ATOM 1029 O O . THR A 1 132 ? -5.774 11.036 6.358 1.00 80.00 132 THR A O 1
ATOM 1032 N N . LYS A 1 133 ? -6.739 9.360 5.181 1.00 87.56 133 LYS A N 1
ATOM 1033 C CA . LYS A 1 133 ? -6.171 8.271 5.988 1.00 87.56 133 LYS A CA 1
ATOM 1034 C C . LYS A 1 133 ? -4.650 8.373 5.976 1.00 87.56 133 LYS A C 1
ATOM 1036 O O . LYS A 1 133 ? -4.007 8.380 4.922 1.00 87.56 133 LYS A O 1
ATOM 1041 N N . ARG A 1 134 ? -4.061 8.440 7.167 1.00 90.88 134 ARG A N 1
ATOM 1042 C CA . ARG A 1 134 ? -2.611 8.559 7.345 1.00 90.88 134 ARG A CA 1
ATOM 1043 C C . ARG A 1 134 ? -1.879 7.350 6.794 1.00 90.88 134 ARG A C 1
ATOM 1045 O O . ARG A 1 134 ? -0.790 7.539 6.262 1.00 90.88 134 ARG A O 1
ATOM 1052 N N . LEU A 1 135 ? -2.465 6.152 6.873 1.00 90.94 135 LEU A N 1
ATOM 1053 C CA . LEU A 1 135 ? -1.907 4.959 6.237 1.00 90.94 135 LEU A CA 1
ATOM 1054 C C . LEU A 1 135 ? -1.791 5.149 4.723 1.00 90.94 135 LEU A C 1
ATOM 1056 O O . LEU A 1 135 ? -0.712 4.948 4.181 1.00 90.94 135 LEU A O 1
ATOM 1060 N N . TYR A 1 136 ? -2.860 5.587 4.053 1.00 92.69 136 TYR A N 1
ATOM 1061 C CA . TYR A 1 136 ? -2.852 5.835 2.608 1.00 92.69 136 TYR A CA 1
ATOM 1062 C C . TYR A 1 136 ? -1.783 6.866 2.217 1.00 92.69 136 TYR A C 1
ATOM 1064 O O . TYR A 1 136 ? -0.943 6.604 1.355 1.00 92.69 136 TYR A O 1
ATOM 1072 N N . VAL A 1 137 ? -1.758 8.011 2.910 1.00 91.81 137 VAL A N 1
ATOM 1073 C CA . VAL A 1 137 ? -0.765 9.070 2.669 1.00 91.81 137 VAL A CA 1
ATOM 1074 C C . VAL A 1 137 ? 0.657 8.563 2.914 1.00 91.81 137 VAL A C 1
ATOM 1076 O O . VAL A 1 137 ? 1.548 8.829 2.106 1.00 91.81 137 VAL A O 1
ATOM 1079 N N . ALA A 1 138 ? 0.877 7.815 4.000 1.00 91.31 138 ALA A N 1
ATOM 1080 C CA . ALA A 1 138 ? 2.169 7.211 4.300 1.00 91.31 138 ALA A CA 1
ATOM 1081 C C . ALA A 1 138 ? 2.576 6.237 3.191 1.00 91.31 138 ALA A C 1
ATOM 1083 O O . ALA A 1 138 ? 3.634 6.413 2.607 1.00 91.31 138 ALA A O 1
ATOM 1084 N N . VAL A 1 139 ? 1.729 5.275 2.824 1.00 92.56 139 VAL A N 1
ATOM 1085 C CA . VAL A 1 139 ? 2.029 4.282 1.781 1.00 92.56 139 VAL A CA 1
ATOM 1086 C C . VAL A 1 139 ? 2.363 4.948 0.442 1.00 92.56 139 VAL A C 1
ATOM 1088 O O . VAL A 1 139 ? 3.353 4.570 -0.183 1.00 92.56 139 VAL A O 1
ATOM 1091 N N . LYS A 1 140 ? 1.631 5.991 0.019 1.00 92.75 140 LYS A N 1
ATOM 1092 C CA . LYS A 1 140 ? 1.979 6.730 -1.210 1.00 92.75 140 LYS A CA 1
ATOM 1093 C C . LYS A 1 140 ? 3.322 7.444 -1.110 1.00 92.75 140 LYS A C 1
ATOM 1095 O O . LYS A 1 140 ? 4.116 7.362 -2.047 1.00 92.75 140 LYS A O 1
ATOM 1100 N N . ALA A 1 141 ? 3.586 8.129 0.002 1.00 89.62 141 ALA A N 1
ATOM 1101 C CA . ALA A 1 141 ? 4.848 8.837 0.206 1.00 89.62 141 ALA A CA 1
ATOM 1102 C C . ALA A 1 141 ? 6.037 7.864 0.256 1.00 89.62 141 ALA A C 1
ATOM 1104 O O . ALA A 1 141 ? 7.040 8.068 -0.422 1.00 89.62 141 ALA A O 1
ATOM 1105 N N . LEU A 1 142 ? 5.889 6.769 0.997 1.00 87.75 142 LEU A N 1
ATOM 1106 C CA . LEU A 1 142 ? 6.873 5.701 1.121 1.00 87.75 142 LEU A CA 1
ATOM 1107 C C . LEU A 1 142 ? 7.138 5.020 -0.230 1.00 87.75 142 LEU A C 1
ATOM 1109 O O . LEU A 1 142 ? 8.291 4.847 -0.610 1.00 87.75 142 LEU A O 1
ATOM 1113 N N . SER A 1 143 ? 6.094 4.708 -1.004 1.00 89.62 143 SER A N 1
ATOM 1114 C CA . SER A 1 143 ? 6.247 4.141 -2.351 1.00 89.62 143 SER A CA 1
ATOM 1115 C C . SER A 1 143 ? 6.935 5.117 -3.315 1.00 89.62 143 SER A C 1
ATOM 1117 O O . SER A 1 143 ? 7.747 4.710 -4.146 1.00 89.62 143 SER A O 1
ATOM 1119 N N . ALA A 1 144 ? 6.665 6.422 -3.202 1.00 88.94 144 ALA A N 1
ATOM 1120 C CA . ALA A 1 144 ? 7.382 7.436 -3.969 1.00 88.94 144 ALA A CA 1
ATOM 1121 C C . ALA A 1 144 ? 8.871 7.501 -3.600 1.00 88.94 144 ALA A C 1
ATOM 1123 O O . ALA A 1 144 ? 9.696 7.538 -4.507 1.00 88.94 144 ALA A O 1
ATOM 1124 N N . LEU A 1 145 ? 9.209 7.452 -2.308 1.00 84.81 145 LEU A N 1
ATOM 1125 C CA . LEU A 1 145 ? 10.598 7.412 -1.842 1.00 84.81 145 LEU A CA 1
ATOM 1126 C C . LEU A 1 145 ? 11.321 6.156 -2.337 1.00 84.81 145 LEU A C 1
ATOM 1128 O O . LEU A 1 145 ? 12.392 6.262 -2.926 1.00 84.81 145 LEU A O 1
ATOM 1132 N N . MET A 1 146 ? 10.717 4.975 -2.191 1.00 82.94 146 MET A N 1
ATOM 1133 C CA . MET A 1 146 ? 11.340 3.727 -2.643 1.00 82.94 146 MET A CA 1
ATOM 1134 C C . MET A 1 146 ? 11.593 3.704 -4.150 1.00 82.94 146 MET A C 1
ATOM 1136 O O . MET A 1 146 ? 12.619 3.190 -4.574 1.00 82.94 146 MET A O 1
ATOM 1140 N N . ARG A 1 147 ? 10.730 4.324 -4.965 1.00 84.94 147 ARG A N 1
ATOM 1141 C CA . ARG A 1 147 ? 10.972 4.464 -6.414 1.00 84.94 147 ARG A CA 1
ATOM 1142 C C . ARG A 1 147 ? 12.229 5.260 -6.757 1.00 84.94 147 ARG A C 1
ATOM 1144 O O . ARG A 1 147 ? 12.781 5.050 -7.832 1.00 84.94 147 ARG A O 1
ATOM 1151 N N . LEU A 1 148 ? 12.648 6.182 -5.891 1.00 81.50 148 LEU A N 1
ATOM 1152 C CA . LEU A 1 148 ? 13.864 6.969 -6.098 1.00 81.50 148 LEU A CA 1
ATOM 1153 C C . LEU A 1 148 ? 15.121 6.155 -5.780 1.00 81.50 148 LEU A C 1
ATOM 1155 O O . LEU A 1 148 ? 16.110 6.274 -6.494 1.00 81.50 148 LEU A O 1
ATOM 1159 N N . HIS A 1 149 ? 15.071 5.337 -4.727 1.00 76.25 149 HIS A N 1
ATOM 1160 C CA . HIS A 1 149 ? 16.220 4.555 -4.259 1.00 76.25 149 HIS A CA 1
ATOM 1161 C C . HIS A 1 149 ? 16.365 3.207 -4.968 1.00 76.25 149 HIS A C 1
ATOM 1163 O O . HIS A 1 149 ? 17.477 2.752 -5.209 1.00 76.25 149 HIS A O 1
ATOM 1169 N N . LEU A 1 150 ? 15.243 2.584 -5.318 1.00 75.56 150 LEU A N 1
ATOM 1170 C CA . LEU A 1 150 ? 15.157 1.242 -5.885 1.00 75.56 150 LEU A CA 1
ATOM 1171 C C . LEU A 1 150 ? 14.307 1.276 -7.164 1.00 75.56 150 LEU A C 1
ATOM 1173 O O . LEU A 1 150 ? 13.218 0.697 -7.207 1.00 75.56 150 LEU A O 1
ATOM 1177 N N . PRO A 1 151 ? 14.735 2.000 -8.215 1.00 70.88 151 PRO A N 1
ATOM 1178 C CA . PRO A 1 151 ? 13.997 2.014 -9.467 1.00 70.88 151 PRO A CA 1
ATOM 1179 C C . PRO A 1 151 ? 14.017 0.612 -10.086 1.00 70.88 151 PRO A C 1
ATOM 1181 O O . PRO A 1 151 ? 15.060 -0.030 -10.146 1.00 70.88 151 PRO A O 1
ATOM 1184 N N . ASN A 1 152 ? 12.873 0.170 -10.613 1.00 73.94 152 ASN A N 1
ATOM 1185 C CA . ASN A 1 152 ? 12.725 -1.116 -11.307 1.00 73.94 152 ASN A CA 1
ATOM 1186 C C . ASN A 1 152 ? 12.800 -2.339 -10.373 1.00 73.94 152 ASN A C 1
ATOM 1188 O O . ASN A 1 152 ? 13.586 -3.255 -10.585 1.00 73.94 152 ASN A O 1
ATOM 1192 N N . HIS A 1 153 ? 11.922 -2.380 -9.372 1.00 79.38 153 HIS A N 1
ATOM 1193 C CA . HIS A 1 153 ? 11.615 -3.600 -8.622 1.00 79.38 153 HIS A CA 1
ATOM 1194 C C . HIS A 1 153 ? 10.156 -3.996 -8.825 1.00 79.38 153 HIS A C 1
ATOM 1196 O O . HIS A 1 153 ? 9.267 -3.135 -8.821 1.00 79.38 153 HIS A O 1
ATOM 1202 N N . ALA A 1 154 ? 9.904 -5.295 -8.998 1.00 79.38 154 ALA A N 1
ATOM 1203 C CA . ALA A 1 154 ? 8.561 -5.810 -9.238 1.00 79.38 154 ALA A CA 1
ATOM 1204 C C . ALA A 1 154 ? 7.624 -5.430 -8.086 1.00 79.38 154 ALA A C 1
ATOM 1206 O O . ALA A 1 154 ? 6.512 -4.971 -8.324 1.00 79.38 154 ALA A O 1
ATOM 1207 N N . GLU A 1 155 ? 8.101 -5.504 -6.847 1.00 83.31 155 GLU A N 1
ATOM 1208 C CA . GLU A 1 155 ? 7.373 -5.243 -5.601 1.00 83.31 155 GLU A CA 1
ATOM 1209 C C . GLU A 1 155 ? 6.867 -3.803 -5.495 1.00 83.31 155 GLU A C 1
ATOM 1211 O O . GLU A 1 155 ? 5.819 -3.537 -4.900 1.00 83.31 155 GLU A O 1
ATOM 1216 N N . ILE A 1 156 ? 7.551 -2.861 -6.144 1.00 85.38 156 ILE A N 1
ATOM 1217 C CA . ILE A 1 156 ? 7.077 -1.483 -6.265 1.00 85.38 156 ILE A CA 1
ATOM 1218 C C . ILE A 1 156 ? 5.895 -1.405 -7.233 1.00 85.38 156 ILE A C 1
ATOM 1220 O O . ILE A 1 156 ? 4.920 -0.707 -6.949 1.00 85.38 156 ILE A O 1
ATOM 1224 N N . VAL A 1 157 ? 5.937 -2.140 -8.347 1.00 85.12 157 VAL A N 1
ATOM 1225 C CA . VAL A 1 157 ? 4.787 -2.266 -9.258 1.00 85.12 157 VAL A CA 1
ATOM 1226 C C . VAL A 1 157 ? 3.612 -2.921 -8.535 1.00 85.12 157 VAL A C 1
ATOM 1228 O O . VAL A 1 157 ? 2.490 -2.421 -8.611 1.00 85.12 157 VAL A O 1
ATOM 1231 N N . GLN A 1 158 ? 3.881 -3.979 -7.764 1.00 84.94 158 GLN A N 1
ATOM 1232 C CA . GLN A 1 158 ? 2.878 -4.668 -6.953 1.00 84.94 158 GLN A CA 1
ATOM 1233 C C . GLN A 1 158 ? 2.206 -3.722 -5.953 1.00 84.94 158 GLN A C 1
ATOM 1235 O O . GLN A 1 158 ? 0.980 -3.648 -5.872 1.00 84.94 158 GLN A O 1
ATOM 1240 N N . THR A 1 159 ? 3.021 -2.936 -5.249 1.00 89.50 159 THR A N 1
ATOM 1241 C CA . THR A 1 159 ? 2.567 -1.906 -4.311 1.00 89.50 159 THR A CA 1
ATOM 1242 C C . THR A 1 159 ? 1.651 -0.896 -5.004 1.00 89.50 159 THR A C 1
ATOM 1244 O O . THR A 1 159 ? 0.599 -0.559 -4.468 1.00 89.50 159 THR A O 1
ATOM 1247 N N . GLN A 1 160 ? 2.004 -0.426 -6.204 1.00 89.62 160 GLN A N 1
ATOM 1248 C CA . GLN A 1 160 ? 1.172 0.523 -6.954 1.00 89.62 160 GLN A CA 1
ATOM 1249 C C . GLN A 1 160 ? -0.153 -0.099 -7.404 1.00 89.62 160 GLN A C 1
ATOM 1251 O O . GLN A 1 160 ? -1.188 0.550 -7.290 1.00 89.62 160 GLN A O 1
ATOM 1256 N N . GLY A 1 161 ? -0.151 -1.366 -7.826 1.00 87.38 161 GLY A N 1
ATOM 1257 C CA . GLY A 1 161 ? -1.383 -2.102 -8.122 1.00 87.38 161 GLY A CA 1
ATOM 1258 C C . GLY A 1 161 ? -2.331 -2.175 -6.920 1.00 87.38 161 GLY A C 1
ATOM 1259 O O . GLY A 1 161 ? -3.524 -1.906 -7.051 1.00 87.38 161 GLY A O 1
ATOM 1260 N N . LEU A 1 162 ? -1.802 -2.458 -5.726 1.00 89.56 162 LEU A N 1
ATOM 1261 C CA . LEU A 1 162 ? -2.589 -2.475 -4.486 1.00 89.56 162 LEU A CA 1
ATOM 1262 C C . LEU A 1 162 ? -3.093 -1.077 -4.088 1.00 89.56 162 LEU A C 1
ATOM 1264 O O . LEU A 1 162 ? -4.239 -0.940 -3.665 1.00 89.56 162 LEU A O 1
ATOM 1268 N N . ILE A 1 163 ? -2.284 -0.026 -4.263 1.00 92.38 163 ILE A N 1
ATOM 1269 C CA . ILE A 1 163 ? -2.732 1.360 -4.036 1.00 92.38 163 ILE A CA 1
ATOM 1270 C C . ILE A 1 163 ? -3.878 1.711 -4.993 1.00 92.38 163 ILE A C 1
ATOM 1272 O O . ILE A 1 163 ? -4.880 2.262 -4.545 1.00 92.38 163 ILE A O 1
ATOM 1276 N N . ALA A 1 164 ? -3.765 1.362 -6.278 1.00 90.38 164 ALA A N 1
ATOM 1277 C CA . ALA A 1 164 ? -4.809 1.625 -7.269 1.00 90.38 164 ALA A CA 1
ATOM 1278 C C . ALA A 1 164 ? -6.113 0.886 -6.928 1.00 90.38 164 ALA A C 1
ATOM 1280 O O . ALA A 1 164 ? -7.199 1.452 -7.052 1.00 90.38 164 ALA A O 1
ATOM 1281 N N . LEU A 1 165 ? -6.011 -0.352 -6.433 1.00 88.00 165 LEU A N 1
ATOM 1282 C CA . LEU A 1 165 ? -7.158 -1.121 -5.954 1.00 88.00 165 LEU A CA 1
ATOM 1283 C C . LEU A 1 165 ? -7.840 -0.444 -4.755 1.00 88.00 165 LEU A C 1
ATOM 1285 O O . LEU A 1 165 ? -9.060 -0.284 -4.762 1.00 88.00 165 LEU A O 1
ATOM 1289 N N . TYR A 1 166 ? -7.064 0.003 -3.761 1.00 90.00 166 TYR A N 1
ATOM 1290 C CA . TYR A 1 166 ? -7.596 0.783 -2.638 1.00 90.00 166 TYR A CA 1
ATOM 1291 C C . TYR A 1 166 ? -8.281 2.067 -3.123 1.00 90.00 166 TYR A C 1
ATOM 1293 O O . TYR A 1 166 ? -9.394 2.373 -2.692 1.00 90.00 166 TYR A O 1
ATOM 1301 N N . GLU A 1 167 ? -7.632 2.809 -4.025 1.00 91.19 167 GLU A N 1
ATOM 1302 C CA . GLU A 1 167 ? -8.162 4.052 -4.583 1.00 91.19 167 GLU A CA 1
ATOM 1303 C C . GLU A 1 167 ? -9.508 3.811 -5.276 1.00 91.19 167 GLU A C 1
ATOM 1305 O O . GLU A 1 167 ? -10.470 4.535 -5.014 1.00 91.19 167 GLU A O 1
ATOM 1310 N N . CYS A 1 168 ? -9.615 2.751 -6.076 1.00 87.44 168 CYS A N 1
ATOM 1311 C CA . CYS A 1 168 ? -10.860 2.390 -6.743 1.00 87.44 168 CYS A CA 1
ATOM 1312 C C . CYS A 1 168 ? -11.957 1.960 -5.765 1.00 87.44 168 CYS A C 1
ATOM 1314 O O . CYS A 1 168 ? -13.062 2.493 -5.835 1.00 87.44 168 CYS A O 1
ATOM 1316 N N . GLY A 1 169 ? -11.647 1.080 -4.806 1.00 84.38 169 GLY A N 1
ATOM 1317 C CA . GLY A 1 169 ? -12.609 0.610 -3.800 1.00 84.38 169 GLY A CA 1
ATOM 1318 C C . GLY A 1 169 ? -13.173 1.721 -2.903 1.00 84.38 169 GLY A C 1
ATOM 1319 O O . GLY A 1 169 ? -14.198 1.537 -2.257 1.00 84.38 169 GLY A O 1
ATOM 1320 N N . HIS A 1 170 ? -12.535 2.896 -2.885 1.00 86.00 170 HIS A N 1
ATOM 1321 C CA . HIS A 1 170 ? -12.997 4.084 -2.161 1.00 86.00 170 HIS A CA 1
ATOM 1322 C C . HIS A 1 170 ? -13.500 5.206 -3.096 1.00 86.00 170 HIS A C 1
ATOM 1324 O O . HIS A 1 170 ? -13.603 6.368 -2.685 1.00 86.00 170 HIS A O 1
ATOM 1330 N N . GLY A 1 171 ? -13.784 4.889 -4.364 1.00 85.81 171 GLY A N 1
ATOM 1331 C CA . GLY A 1 171 ? -14.341 5.819 -5.347 1.00 85.81 171 GLY A CA 1
ATOM 1332 C C . GLY A 1 171 ? -13.374 6.918 -5.802 1.00 85.81 171 GLY A C 1
ATOM 1333 O O . GLY A 1 171 ? -13.810 7.973 -6.260 1.00 85.81 171 GLY A O 1
ATOM 1334 N N . MET A 1 172 ? -12.058 6.741 -5.662 1.00 88.81 172 MET A N 1
ATOM 1335 C CA . MET A 1 172 ? -11.025 7.688 -6.111 1.00 88.81 172 MET A CA 1
ATOM 1336 C C . MET A 1 172 ? -10.533 7.347 -7.526 1.00 88.81 172 MET A C 1
ATOM 1338 O O . MET A 1 172 ? -9.339 7.178 -7.755 1.00 88.81 172 MET A O 1
ATOM 1342 N N . LEU A 1 173 ? -11.458 7.250 -8.483 1.00 87.06 173 LEU A N 1
ATOM 1343 C CA . LEU A 1 173 ? -11.197 6.717 -9.828 1.00 87.06 173 LEU A CA 1
ATOM 1344 C C . LEU A 1 173 ? -10.050 7.404 -10.576 1.00 87.06 173 LEU A C 1
ATOM 1346 O O . LEU A 1 173 ? -9.191 6.734 -11.141 1.00 87.06 173 LEU A O 1
ATOM 1350 N N . GLU A 1 174 ? -10.000 8.737 -10.551 1.00 88.75 174 GLU A N 1
ATOM 1351 C CA . GLU A 1 174 ? -8.925 9.492 -11.206 1.00 88.75 174 GLU A CA 1
ATOM 1352 C C . GLU A 1 174 ? -7.554 9.154 -10.609 1.00 88.75 174 GLU A C 1
ATOM 1354 O O . GLU A 1 174 ? -6.572 9.019 -11.336 1.00 88.75 174 GLU A O 1
ATOM 1359 N N . HIS A 1 175 ? -7.492 8.970 -9.285 1.00 91.12 175 HIS A N 1
ATOM 1360 C CA . HIS A 1 175 ? -6.255 8.597 -8.606 1.00 91.12 175 HIS A CA 1
ATOM 1361 C C . HIS A 1 175 ? -5.866 7.166 -8.979 1.00 91.12 175 HIS A C 1
ATOM 1363 O O . HIS A 1 175 ? -4.731 6.954 -9.401 1.00 91.12 175 HIS A O 1
ATOM 1369 N N . ALA A 1 176 ? -6.826 6.234 -8.934 1.00 90.31 176 ALA A N 1
ATOM 1370 C CA . ALA A 1 176 ? -6.621 4.836 -9.302 1.00 90.31 176 ALA A CA 1
ATOM 1371 C C . ALA A 1 176 ? -6.072 4.702 -10.727 1.00 90.31 176 ALA A C 1
ATOM 1373 O O . ALA A 1 176 ? -5.092 3.995 -10.946 1.00 90.31 176 ALA A O 1
ATOM 1374 N N . HIS A 1 177 ? -6.646 5.437 -11.683 1.00 87.38 177 HIS A N 1
ATOM 1375 C CA . HIS A 1 177 ? -6.192 5.447 -13.072 1.00 87.38 177 HIS A CA 1
ATOM 1376 C C . HIS A 1 177 ? -4.750 5.964 -13.212 1.00 87.38 177 HIS A C 1
ATOM 1378 O O . HIS A 1 177 ? -3.930 5.351 -13.897 1.00 87.38 177 HIS A O 1
ATOM 1384 N N . VAL A 1 178 ? -4.395 7.060 -12.529 1.00 91.50 178 VAL A N 1
ATOM 1385 C CA . VAL A 1 178 ? -3.021 7.597 -12.543 1.00 91.50 178 VAL A CA 1
ATOM 1386 C C . VAL A 1 178 ? -2.030 6.613 -11.916 1.00 91.50 178 VAL A C 1
ATOM 1388 O O . VAL A 1 178 ? -0.967 6.352 -12.486 1.00 91.50 178 VAL A O 1
ATOM 1391 N N . THR A 1 179 ? -2.374 6.053 -10.757 1.00 92.50 179 THR A N 1
ATOM 1392 C CA . THR A 1 179 ? -1.551 5.071 -10.040 1.00 92.50 179 THR A CA 1
ATOM 1393 C C . THR A 1 179 ? -1.338 3.817 -10.891 1.00 92.50 179 THR A C 1
ATOM 1395 O O . THR A 1 179 ? -0.205 3.352 -11.035 1.00 92.50 179 THR A O 1
ATOM 1398 N N . LEU A 1 180 ? -2.393 3.313 -11.537 1.00 87.31 180 LEU A N 1
ATOM 1399 C CA . LEU A 1 180 ? -2.319 2.145 -12.408 1.00 87.31 180 LEU A CA 1
ATOM 1400 C C . LEU A 1 180 ? -1.457 2.403 -13.650 1.00 87.31 180 LEU A C 1
ATOM 1402 O O . LEU A 1 180 ? -0.585 1.596 -13.962 1.00 87.31 180 LEU A O 1
ATOM 1406 N N . ASN A 1 181 ? -1.619 3.546 -14.319 1.00 87.94 181 ASN A N 1
ATOM 1407 C CA . ASN A 1 181 ? -0.770 3.908 -15.460 1.00 87.94 181 ASN A CA 1
ATOM 1408 C C . ASN A 1 181 ? 0.708 4.015 -15.066 1.00 87.94 181 ASN A C 1
ATOM 1410 O O . ASN A 1 181 ? 1.594 3.603 -15.823 1.00 87.94 181 ASN A O 1
ATOM 1414 N N . SER A 1 182 ? 0.993 4.508 -13.855 1.00 89.31 182 SER A N 1
ATOM 1415 C CA . SER A 1 182 ? 2.351 4.466 -13.310 1.00 89.31 182 SER A CA 1
ATOM 1416 C C . SER A 1 182 ? 2.838 3.029 -13.110 1.00 89.31 182 SER A C 1
ATOM 1418 O O . SER A 1 182 ? 4.010 2.767 -13.379 1.00 89.31 182 SER A O 1
ATOM 1420 N N . ALA A 1 183 ? 1.984 2.110 -12.648 1.00 86.69 183 ALA A N 1
ATOM 1421 C CA . ALA A 1 183 ? 2.322 0.695 -12.493 1.00 86.69 183 ALA A CA 1
ATOM 1422 C C . ALA A 1 183 ? 2.641 0.038 -13.847 1.00 86.69 183 ALA A C 1
ATOM 1424 O O . ALA A 1 183 ? 3.715 -0.543 -13.996 1.00 86.69 183 ALA A O 1
ATOM 1425 N N . PHE A 1 184 ? 1.778 0.224 -14.853 1.00 83.56 184 PHE A N 1
ATOM 1426 C CA . PHE A 1 184 ? 1.993 -0.247 -16.226 1.00 83.56 184 PHE A CA 1
ATOM 1427 C C . PHE A 1 184 ? 3.307 0.259 -16.819 1.00 83.56 184 PHE A C 1
ATOM 1429 O O . PHE A 1 184 ? 4.097 -0.516 -17.353 1.00 83.56 184 PHE A O 1
ATOM 1436 N N . THR A 1 185 ? 3.573 1.559 -16.678 1.00 86.25 185 THR A N 1
ATOM 1437 C CA . THR A 1 185 ? 4.801 2.171 -17.201 1.00 86.25 185 THR A CA 1
ATOM 1438 C C . THR A 1 185 ? 6.050 1.564 -16.562 1.00 86.25 185 THR A C 1
ATOM 1440 O O . THR A 1 185 ? 7.057 1.370 -17.239 1.00 86.25 185 THR A O 1
ATOM 1443 N N . MET A 1 186 ? 6.012 1.262 -15.261 1.00 84.06 186 MET A N 1
ATOM 1444 C CA . MET A 1 186 ? 7.139 0.621 -14.579 1.00 84.06 186 MET A CA 1
ATOM 1445 C C . MET A 1 186 ? 7.286 -0.852 -14.963 1.00 84.06 186 MET A C 1
ATOM 1447 O O . MET A 1 186 ? 8.408 -1.301 -15.167 1.00 84.06 186 MET A O 1
ATOM 1451 N N . ALA A 1 187 ? 6.183 -1.585 -15.108 1.00 79.88 187 ALA A N 1
ATOM 1452 C CA . ALA A 1 187 ? 6.208 -2.975 -15.555 1.00 79.88 187 ALA A CA 1
ATOM 1453 C C . ALA A 1 187 ? 6.812 -3.121 -16.955 1.00 79.88 187 ALA A C 1
ATOM 1455 O O . ALA A 1 187 ? 7.699 -3.942 -17.158 1.00 79.88 187 ALA A O 1
ATOM 1456 N N . ALA A 1 188 ? 6.404 -2.258 -17.890 1.00 81.31 188 ALA A N 1
ATOM 1457 C CA . ALA A 1 188 ? 6.943 -2.247 -19.246 1.00 81.31 188 ALA A CA 1
ATOM 1458 C C . ALA A 1 188 ? 8.460 -1.982 -19.281 1.00 81.31 188 ALA A C 1
ATOM 1460 O O . ALA A 1 188 ? 9.152 -2.473 -20.164 1.00 81.31 188 ALA A O 1
ATOM 1461 N N . ARG A 1 189 ? 8.995 -1.219 -18.317 1.00 80.38 189 ARG A N 1
ATOM 1462 C CA . ARG A 1 189 ? 10.444 -0.964 -18.194 1.00 80.38 189 ARG A CA 1
ATOM 1463 C C . ARG A 1 189 ? 11.218 -2.127 -17.590 1.00 80.38 189 ARG A C 1
ATOM 1465 O O . ARG A 1 189 ? 12.419 -2.226 -17.803 1.00 80.38 189 ARG A O 1
ATOM 1472 N N . LEU A 1 190 ? 10.541 -2.942 -16.795 1.00 74.75 190 LEU A N 1
ATOM 1473 C CA . LEU A 1 190 ? 11.125 -4.056 -16.068 1.00 74.75 190 LEU A CA 1
ATOM 1474 C C . LEU A 1 190 ? 11.345 -5.292 -16.946 1.00 74.75 190 LEU A C 1
ATOM 1476 O O . LEU A 1 190 ? 12.052 -6.196 -16.517 1.00 74.75 190 LEU A O 1
ATOM 1480 N N . ASP A 1 191 ? 10.726 -5.342 -18.132 1.00 66.62 191 ASP A N 1
ATOM 1481 C CA . ASP A 1 191 ? 10.645 -6.533 -18.997 1.00 66.62 191 ASP A CA 1
ATOM 1482 C C . ASP A 1 191 ? 10.173 -7.795 -18.241 1.00 66.62 191 ASP A C 1
ATOM 1484 O O . ASP A 1 191 ? 10.411 -8.935 -18.632 1.00 66.62 191 ASP A 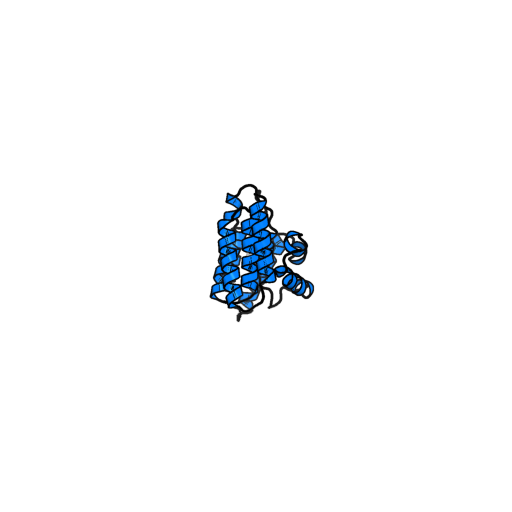O 1
ATOM 1488 N N . VAL A 1 192 ? 9.497 -7.588 -17.106 1.00 63.31 192 VAL A N 1
ATOM 1489 C CA . VAL A 1 192 ? 8.853 -8.641 -16.329 1.00 63.31 192 VAL A CA 1
ATOM 1490 C C . VAL A 1 192 ? 7.457 -8.803 -16.901 1.00 63.31 192 VAL A C 1
ATOM 1492 O O . VAL A 1 192 ? 6.717 -7.821 -17.003 1.00 63.31 192 VAL A O 1
ATOM 1495 N N . ASP A 1 193 ? 7.076 -10.040 -17.222 1.00 63.94 193 ASP A N 1
ATOM 1496 C CA . ASP A 1 193 ? 5.715 -10.361 -17.648 1.00 63.94 193 ASP A CA 1
ATOM 1497 C C . ASP A 1 193 ? 4.726 -10.232 -16.476 1.00 63.94 193 ASP A C 1
ATOM 1499 O O . ASP A 1 193 ? 4.287 -11.196 -15.850 1.00 63.94 193 ASP A O 1
ATOM 1503 N N . LEU A 1 194 ? 4.393 -8.983 -16.156 1.00 65.06 194 LEU A N 1
ATOM 1504 C CA . LEU A 1 194 ? 3.308 -8.605 -15.258 1.00 65.06 194 LEU A CA 1
ATOM 1505 C C . LEU A 1 194 ? 2.000 -8.418 -16.038 1.00 65.06 194 LEU A C 1
ATOM 1507 O O . LEU A 1 194 ? 1.028 -7.920 -15.474 1.00 65.06 194 LEU A O 1
ATOM 1511 N N . SER A 1 195 ? 1.947 -8.813 -17.315 1.00 62.84 195 SER A N 1
ATOM 1512 C CA . SER A 1 195 ? 0.802 -8.589 -18.204 1.00 62.84 195 SER A CA 1
ATOM 1513 C C . SER A 1 195 ? -0.470 -9.204 -17.633 1.00 62.84 195 SER A C 1
ATOM 1515 O O . SER A 1 195 ? -1.503 -8.548 -17.583 1.00 62.84 195 SER A O 1
ATOM 1517 N N . ASN A 1 196 ? -0.380 -10.424 -17.098 1.00 62.47 196 ASN A N 1
ATOM 1518 C CA . ASN A 1 196 ? -1.518 -11.113 -16.478 1.00 62.47 196 ASN A CA 1
ATOM 1519 C C . ASN A 1 196 ? -2.025 -10.400 -15.217 1.00 62.47 196 ASN A C 1
ATOM 1521 O O . ASN A 1 196 ? -3.226 -10.307 -14.968 1.00 62.47 196 ASN A O 1
ATOM 1525 N N . ILE A 1 197 ? -1.096 -9.871 -14.422 1.00 64.12 197 ILE A N 1
ATOM 1526 C CA . ILE A 1 197 ? -1.388 -9.116 -13.205 1.00 64.12 197 ILE A CA 1
ATOM 1527 C C . ILE A 1 197 ? -2.089 -7.804 -13.548 1.00 64.12 197 ILE A C 1
ATOM 1529 O O . ILE A 1 197 ? -3.103 -7.455 -12.944 1.00 64.12 197 ILE A O 1
ATOM 1533 N N . LEU A 1 198 ? -1.536 -7.080 -14.515 1.00 65.94 198 LEU A N 1
ATOM 1534 C CA . LEU A 1 198 ? -2.008 -5.760 -14.878 1.00 65.94 198 LEU A CA 1
ATOM 1535 C C . LEU A 1 198 ? -3.316 -5.830 -15.666 1.00 65.94 198 LEU A C 1
ATOM 1537 O O . LEU A 1 198 ? -4.198 -5.018 -15.419 1.00 65.94 198 LEU A O 1
ATOM 1541 N N . ALA A 1 199 ? -3.492 -6.850 -16.509 1.00 67.00 199 ALA A N 1
ATOM 1542 C CA . ALA A 1 199 ? -4.761 -7.135 -17.171 1.00 67.00 199 ALA A CA 1
ATOM 1543 C C . ALA A 1 199 ? -5.860 -7.508 -16.162 1.00 67.00 199 ALA A C 1
ATOM 1545 O O . ALA A 1 199 ? -6.987 -7.039 -16.288 1.00 67.00 199 ALA A O 1
ATOM 1546 N N . SER A 1 200 ? -5.544 -8.297 -15.124 1.00 67.25 200 SER A N 1
ATOM 1547 C CA . SER A 1 200 ? -6.495 -8.601 -14.037 1.00 67.25 200 SER A CA 1
ATOM 1548 C C . SER A 1 200 ? -6.913 -7.335 -13.278 1.00 67.25 200 SER A C 1
ATOM 1550 O O . SER A 1 200 ? -8.092 -7.125 -12.983 1.00 67.25 200 SER A O 1
ATOM 1552 N N . LEU A 1 201 ? -5.945 -6.457 -13.008 1.00 66.19 201 LEU A N 1
ATOM 1553 C CA . LEU A 1 201 ? -6.153 -5.148 -12.396 1.00 66.19 201 LEU A CA 1
ATOM 1554 C C . LEU A 1 201 ? -7.033 -4.233 -13.252 1.00 66.19 201 LEU A C 1
ATOM 1556 O O . LEU A 1 201 ? -8.025 -3.704 -12.761 1.00 66.19 201 LEU A O 1
ATOM 1560 N N . GLU A 1 202 ? -6.689 -4.070 -14.526 1.00 69.94 202 GLU A N 1
ATOM 1561 C CA . GLU A 1 202 ? -7.426 -3.256 -15.491 1.00 69.94 202 GLU A CA 1
ATOM 1562 C C . GLU A 1 202 ? -8.856 -3.766 -15.674 1.00 69.94 202 GLU A C 1
ATOM 1564 O O . GLU A 1 202 ? -9.803 -2.979 -15.639 1.00 69.94 202 GLU A O 1
ATOM 1569 N N . TRP A 1 203 ? -9.032 -5.084 -15.778 1.00 66.75 203 TRP A N 1
ATOM 1570 C CA . TRP A 1 203 ? -10.346 -5.713 -15.850 1.00 66.75 203 TRP A CA 1
ATOM 1571 C C . TRP A 1 203 ? -11.182 -5.435 -14.598 1.00 66.75 203 TRP A C 1
ATOM 1573 O O . TRP A 1 203 ? -12.326 -4.998 -14.703 1.00 66.75 203 TRP A O 1
ATOM 1583 N N . ARG A 1 204 ? -10.616 -5.626 -13.399 1.00 66.00 204 ARG A N 1
ATOM 1584 C CA . ARG A 1 204 ? -11.322 -5.345 -12.138 1.00 66.00 204 ARG A CA 1
ATOM 1585 C C . ARG A 1 204 ? -11.679 -3.872 -11.985 1.00 66.00 204 ARG A C 1
ATOM 1587 O O . ARG A 1 204 ? -12.773 -3.564 -11.527 1.00 66.00 204 ARG A O 1
ATOM 1594 N N . LEU A 1 205 ? -10.779 -2.972 -12.373 1.00 65.12 205 LEU A N 1
ATOM 1595 C CA . LEU A 1 205 ? -11.049 -1.535 -12.391 1.00 65.12 205 LEU A CA 1
ATOM 1596 C C . LEU A 1 205 ? -12.165 -1.199 -13.379 1.00 65.12 205 LEU A C 1
ATOM 1598 O O . LEU A 1 205 ? -13.063 -0.440 -13.037 1.00 65.12 205 LEU A O 1
ATOM 1602 N N . SER A 1 206 ? -12.165 -1.826 -14.554 1.00 69.69 206 SER A N 1
ATOM 1603 C CA . SER A 1 206 ? -13.229 -1.671 -15.548 1.00 69.69 206 SER A CA 1
ATOM 1604 C C . SER A 1 206 ? -14.579 -2.175 -15.032 1.00 69.69 206 SER A C 1
ATOM 1606 O O . SER A 1 206 ? -15.581 -1.500 -15.222 1.00 69.69 206 SER A O 1
ATOM 1608 N N . LEU A 1 207 ? -14.619 -3.309 -14.324 1.00 64.12 207 LEU A N 1
ATOM 1609 C CA . LEU A 1 207 ? -15.846 -3.808 -13.694 1.00 64.12 207 LEU A CA 1
ATOM 1610 C C . LEU A 1 207 ? -16.345 -2.878 -12.582 1.00 64.12 207 LEU A C 1
ATOM 1612 O O . LEU A 1 207 ? -17.514 -2.512 -12.572 1.00 64.12 207 LEU A O 1
ATOM 1616 N N . MET A 1 208 ? -15.455 -2.423 -11.695 1.00 65.44 208 MET A N 1
ATOM 1617 C CA . MET A 1 208 ? -15.820 -1.479 -10.630 1.00 65.44 208 MET A CA 1
ATOM 1618 C C . MET A 1 208 ? -16.315 -0.131 -11.174 1.00 65.44 208 MET A C 1
ATOM 1620 O O . MET A 1 208 ? -17.112 0.531 -10.520 1.00 65.44 208 MET A O 1
ATOM 1624 N N . LEU A 1 209 ? -15.856 0.284 -12.359 1.00 62.53 209 LEU A N 1
ATOM 1625 C CA . LEU A 1 209 ? -16.353 1.474 -13.055 1.00 62.53 209 LEU A CA 1
ATOM 1626 C C . LEU A 1 209 ? -17.745 1.281 -13.671 1.00 62.53 209 LEU A C 1
ATOM 1628 O O . LEU A 1 209 ? -18.445 2.270 -13.860 1.00 62.53 209 LEU A O 1
ATOM 1632 N N . LEU A 1 210 ? -18.121 0.048 -14.018 1.00 62.22 210 LEU A N 1
ATOM 1633 C CA . LEU A 1 210 ? -19.415 -0.281 -14.625 1.00 62.22 210 LEU A CA 1
ATOM 1634 C C . LEU A 1 210 ? -20.521 -0.519 -13.586 1.00 62.22 210 LEU A C 1
ATOM 1636 O O . LEU A 1 210 ? -21.692 -0.350 -13.914 1.00 62.22 210 LEU A O 1
ATOM 1640 N N . ASP A 1 211 ? -20.154 -0.894 -12.358 1.00 51.66 211 ASP A N 1
ATOM 1641 C CA . ASP A 1 211 ? -21.081 -1.125 -11.237 1.00 51.66 211 ASP A CA 1
ATOM 1642 C C . ASP A 1 211 ? -21.417 0.152 -10.426 1.00 51.66 211 ASP A C 1
ATOM 1644 O O . ASP A 1 211 ? -22.154 0.074 -9.439 1.00 51.66 211 ASP A O 1
ATOM 1648 N N . MET A 1 212 ? -20.896 1.324 -10.819 1.00 50.12 212 MET A N 1
ATOM 1649 C CA . MET A 1 212 ? -21.216 2.642 -10.230 1.00 50.12 212 MET A CA 1
ATOM 1650 C C . MET A 1 212 ? -22.139 3.472 -11.120 1.00 50.12 212 MET A C 1
ATOM 1652 O O . MET A 1 212 ? -22.981 4.199 -10.543 1.00 50.12 212 MET A O 1
#

Foldseek 3Di:
DDDDDDDDDDPPDPPPDPPPDPQQKDADPQGIFGDPVLLVQLVVLLVQDDLVDPVSVVSNQVSLVSNCVSVVHDLQVLCPPPLNPLAPLCVVVNVVCVVCVDDCDSPNPSLLSLLSVLLSTDAGPPLVCLVVGSSLVSSVVSLVSCCVNPPQDLSSLSSLLSSLNSCLVSVVLVSSVVSLVVSVVSCVVNVDPCVSNSVSSVVVSVVSVVVD

Radius of gyration: 22.27 Å; chains: 1; bounding box: 53×33×93 Å

pLDDT: mean 76.0, std 15.92, range [39.25, 92.75]

=== Feature glossary ===
The record interleaves many kinds of information about one protein. Here is each kind framed as the question it answers.

Q: What are the backbone torsion angles?
A: φ (phi) and ψ (psi) are the two rotatable backbone dihedrals per residue: φ is the C(i-1)–N–Cα–C torsion, ψ is the N–Cα–C–N(i+1) torsion, both in degrees on (−180°, 180°]. α-helical residues cluster near (−60°, −45°); β-strand residues near (−120°, +130°). A Ramachandran plot is simply a scatter of (φ, ψ) for every residue.

Q: What is the amino-acid chain?
A: This is the polypeptide sequence — one letter per residue, N-terminus first. Length ranges from a few dozen residues for small domains to over a thousand for large multi-domain proteins.

Q: How mobile is each atom in the crystal?
A: For experimental (PDB) structures, the B-factor (temperature factor) quantifies the positional spread of each atom in the crystal — a combination of thermal vibration and static disorder — in units of Å². High B-factors mark flexible loops or poorly resolved regions; low B-factors mark the rigid, well-ordered core.

Q: Are the domains correctly placed relative to each other?
A: Predicted Aligned Error (PAE) is an AlphaFold confidence matrix: entry (i, j) is the expected error in the position of residue j, in ångströms, when the prediction is superimposed on the true structure at residue i. Low PAE within a block of residues means that block is internally rigid and well-predicted; high PAE between two blocks means their relative placement is uncertain even if each block individually is confident.

Q: How confident is the AlphaFold model at each residue?
A: pLDDT is the predicted lDDT-Cα score: AlphaFold's confidence that the local environment of each residue (all inter-atomic distances within 15 Å) is correctly placed. It is a per-residue number between 0 and 100, with higher meaning more reliable.

Q: What family and function is it annotated with?
A: Functional annotations link the protein to curated databases. InterPro entries identify conserved domains and families by matching the sequence against member-databas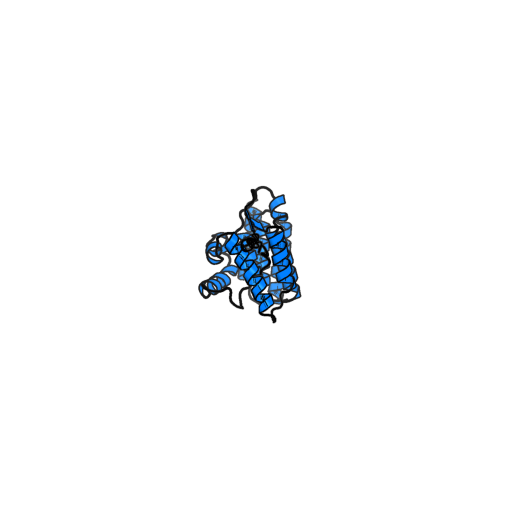e signatures (Pfam, PROSITE, CDD, …). Gene Ontology (GO) terms describe molecular function, biological process, and cellular component in a controlled vocabulary. CATH places the structure in a hierarchical fold classification (Class/Architecture/Topology/Homologous-superfamily). The organism is the source species.

Q: How big and how compact is the whole molecule?
A: Three whole-structure scalars: the radius of gyration (RMS distance of Cα from centroid, in Å), the count of Cα–Cα contacts (pairs closer than 8 Å and separated by more than four residues in sequence — i.e. tertiary, not local, contacts), and the bounding-box dimensions. Together they distinguish compact globular folds from extended fibres or disordered chains.

Q: What known structures does this most resemble?
A: The Foldseek neighbor list gives the closest experimentally determined structures in the PDB, ranked by structural alignment. TM-score near 1 means near-identical fold; near 0.3 means only rough topology match. This is how one finds what a novel AlphaFold prediction most resembles in the solved-structure universe.

Q: Which residues are buried vs exposed?
A: SASA measures how much of the protein is reachable by solvent. It is computed by rolling a water-sized probe over the atomic surface and summing the exposed area (Å²). Per-residue SASA distinguishes core (buried, low SASA) from surface (exposed, high SASA) residues; total SASA is a whole-molecule size measure.

Q: Which residues are in helices, strands, or loops?
A: Eight-state secondary structure (DSSP): H is the canonical α-helix, G the tighter 3₁₀-helix, I the wider π-helix; E/B are β-structure, T and S are turns and bends, and '-' is everything else. DSSP derives these from the pattern of main-chain N–H···O=C hydrogen bonds, not from the sequence.

Q: Where is each backbone atom in 3D?
A: Structure coordinates are given as an mmCIF _atom_site loop: one row per atom with element, residue name, chain id, sequence number, and x/y/z position in Å. Only the four main-chain atoms per residue are included here; side chains are omitted to keep the record compact.

Q: What if only a Cα trace is available?
A: Three-state secondary structure (P-SEA) collapses the eight DSSP classes into helix (a), strand (b), and coil (c). P-SEA assigns these from Cα geometry alone — distances and angles — without requiring backbone oxygens, so it works on any Cα trace.

Q: What do the rendered images show?
A: The six renders are orthographic views along the three Cartesian axes in both directions. Representation (cartoon, sticks, or surface) and color scheme (sequence-rainbow or by-chain) vary across proteins so the training set covers all the common visualization conventions.

Q: What does the local fold look like, residue by residue?
A: Foldseek's 3Di representation compresses backbone geometry into a per-residue letter drawn from a learned twenty-state alphabet. It captures the tertiary interaction pattern around each residue — which residues are packed against it in space, regardless of where they are in sequence.

Q: What do the diagnostic plots show?
A: The contact map is a binary N×N matrix image: pixel (i, j) is dark where Cα_i and Cα_j are within 8 Å and |i−j|>4. Because the |i−j|>4 filter removes local helical contacts, off-diagonal stripes parallel to the main diagonal indicate parallel β-sheets; stripes perpendicular to it indicate antiparallel β-sheets. The Ramachandran plot scatters every residue's (φ, ψ) pair against the sterically allowed regions. The PAE heatmap renders the predicted-aligned-error matrix.